Protein 7A9Y (pdb70)

Radius of gyration: 20.43 Å; Cα contacts (8 Å, |Δi|>4): 639; chains: 2; bounding box: 42×50×52 Å

Solvent-accessible surface area: 14142 Å² total; per-residue (Å²): 70,105,1,42,27,72,0,67,3,32,6,2,17,30,8,58,80,1,5,120,34,14,67,32,86,62,142,63,35,159,102,36,28,62,35,18,29,52,3,72,7,42,3,146,44,119,53,53,80,2,29,7,64,33,34,32,148,112,127,76,59,104,27,96,5,84,12,53,98,59,24,110,22,90,7,31,47,31,51,125,0,144,2,71,0,56,88,96,60,138,64,40,1,43,0,67,25,92,32,71,88,74,145,40,19,134,9,43,8,6,23,46,19,38,149,86,53,2,43,8,24,34,2,0,78,146,30,68,0,36,11,24,5,36,80,126,113,15,94,1,29,26,69,0,74,3,101,5,5,23,21,16,30,39,2,6,94,38,24,67,28,105,38,154,77,44,150,80,25,20,55,27,13,22,98,2,76,5,62,3,136,38,122,50,57,85,2,21,5,59,30,30,29,140,86,102,68,53,102,26,94,5,87,13,53,93,58,24,111,23,73,6,46,48,31,83,135,0,142,2,76,0,70,76,94,71,120,59,41,0,46,0,64,27,98,37,62,149,64,137,40,36,144,17,44,7,10,17,45,22,36,152,84,52,2,44,8,22,31,2,0,90,146,42,64,0,41,11,24,3,19,90,112

Secondary structure (P-SEA, 3-state):
ccccbbbbbbccccaaaaaaaaacccaaaaaaaaaaacbbbbbbbbccccbbbbbbcccbbbbbbbcccbbbbbbcccbbbbbbccccccccbbbbbbbbccccccccbbbbbbcccbbbbbbbcccbbbbbbbbcc/cccbbbbbbccccaaaaaaaaacccaaaaaaaaaaacbbbbbbbbcccbbbbbbbcccbbbbbbbcccbbbbbbcccccbbbbccccccccbbbbbbbbccccccccbbbbbbcccbbbbbbbcccbbbbbbbccc

B-factor: mean 37.91, std 12.39, range [18.84, 102.59]

Nearest PDB structures (foldseek):
  7a9y-assembly1_AAA  TM=9.973E-01  e=4.353E-23  Homo sapiens
  2cbr-assembly1_A  TM=9.927E-01  e=3.007E-21  Bos taurus
  4m6s-assembly1_A  TM=9.897E-01  e=4.243E-19  Homo sapiens
  4m7m-assembly1_A  TM=9.864E-01  e=6.382E-19  Homo sapiens
  4i9s-assembly1_A  TM=9.836E-01  e=9.122E-19  Homo sapiens

Sequence (273 aa):
PNNFAGTWKMRSSENFDELLKALGVNAMCCRKVAVAAASKPHVEIRQDGDQFYIKTSTTVRTTEINFKVGEGFEEETVDGRRKCRSLATWENENKIHCTQTLLEGDGPKTYWTRELANDELILTFGADDVVCTRIYVREMPNFAGTWKMRRSSENFDELLKALGVNAMCRKVAVAAASKPHVEIRQDGDQFYIKTSTTVRTTEINFKVGEGFEEETVDGRRKCRSLATWENENKIHCTQTLLEGDGPKTYWTRELANDELILTFGADDVVCTRIYVRE

Foldseek 3Di:
DDPAAKKKWDDKPCQLVQVVQQVHDPVRSVVLCVQQVIWMWGWDDDPQWIWIWTDTPVDIAIDTDGAQDWDWGADPVGFIWIKHWHPPDPFKIKIFIGGPDDDHFGKIWMWGQDPQKTWIWIDGHHGIMIIIIHHD/DDDPAAKKKWDDKDCPLVQCVQQVNDPVVSVCCCVFVVIWMWGWDDDPQWIWIWIDTPVDIFIDTDGAQDWDWGADPVGFIWIKHWHPPDPFKIKIFIGGPDDDAFGWIWMWGQDPQKTWIWIDGHHGIMIIIIHHD

Structure (mmCIF, N/CA/C/O backbone):
data_7A9Y
#
_entry.id   7A9Y
#
_cell.length_a   36.890
_cell.length_b   109.980
_cell.length_c   170.340
_cell.angle_alpha   90.000
_cell.angle_beta   90.000
_cell.angle_gamma   90.000
#
_symmetry.space_group_name_H-M   'I 2 2 2'
#
loop_
_entity.id
_entity.type
_entity.pdbx_description
1 polymer 'Cellular retinoic acid-binding protein 1'
2 non-polymer 'MYRISTIC ACID'
3 non-polymer GLYCEROL
4 non-polymer 'N-TRIDECANOIC ACID'
5 water water
#
loop_
_atom_site.group_PDB
_atom_site.id
_atom_site.type_symbol
_atom_site.label_atom_id
_atom_site.label_alt_id
_atom_site.label_comp_id
_atom_site.label_asym_id
_atom_site.label_entity_id
_atom_site.label_seq_id
_atom_site.pdbx_PDB_ins_code
_atom_site.Cartn_x
_atom_site.Cartn_y
_atom_site.Cartn_z
_atom_site.occupancy
_atom_site.B_iso_or_equiv
_atom_site.auth_seq_id
_atom_site.auth_comp_id
_atom_site.auth_asym_id
_atom_site.auth_atom_id
_atom_site.pdbx_PDB_model_num
ATOM 1 N N . PRO A 1 2 ? -3.109 -7.989 -11.639 1.000 84.744 2 PRO BBB N 1
ATOM 2 C CA . PRO A 1 2 ? -3.115 -8.754 -12.905 1.000 71.873 2 PRO BBB CA 1
ATOM 3 C C . PRO A 1 2 ? -4.290 -8.358 -13.812 1.000 62.303 2 PRO BBB C 1
ATOM 4 O O . PRO A 1 2 ? -5.365 -8.112 -13.306 1.000 60.841 2 PRO BBB O 1
ATOM 15 N N A ASN A 1 3 ? -4.062 -8.336 -15.127 0.500 57.208 3 ASN BBB N 1
ATOM 16 N N B ASN A 1 3 ? -4.060 -8.317 -15.128 0.500 55.994 3 ASN BBB N 1
ATOM 17 C CA A ASN A 1 3 ? -5.071 -7.951 -16.149 0.500 54.126 3 ASN BBB CA 1
ATOM 18 C CA B ASN A 1 3 ? -5.110 -7.948 -16.112 0.500 52.295 3 ASN BBB CA 1
ATOM 19 C C A ASN A 1 3 ? -5.647 -9.199 -16.832 0.500 48.540 3 ASN BBB C 1
ATOM 20 C C B ASN A 1 3 ? -5.649 -9.197 -16.822 0.500 47.663 3 ASN BBB C 1
ATOM 21 O O A ASN A 1 3 ? -5.078 -9.634 -17.855 0.500 48.343 3 ASN BBB O 1
ATOM 22 O O B ASN A 1 3 ? -5.074 -9.616 -17.848 0.500 48.181 3 ASN BBB O 1
ATOM 43 N N . PHE A 1 4 ? -6.754 -9.736 -16.321 1.000 42.954 4 PHE BBB N 1
ATOM 44 C CA . PHE A 1 4 ? -7.466 -10.865 -16.974 1.000 40.861 4 PHE BBB CA 1
ATOM 45 C C . PHE A 1 4 ? -8.277 -10.378 -18.182 1.000 39.629 4 PHE BBB C 1
ATOM 46 O O . PHE A 1 4 ? -8.710 -11.202 -19.003 1.000 38.958 4 PHE BBB O 1
ATOM 63 N N . ALA A 1 5 ? -8.574 -9.080 -18.265 1.000 38.238 5 ALA BBB N 1
ATOM 64 C CA . ALA A 1 5 ? -9.501 -8.546 -19.282 1.000 38.239 5 ALA BBB CA 1
ATOM 65 C C . ALA A 1 5 ? -9.001 -8.844 -20.710 1.000 34.466 5 ALA BBB C 1
ATOM 66 O O . ALA A 1 5 ? -7.789 -8.879 -20.946 1.000 40.236 5 ALA BBB O 1
ATOM 73 N N . GLY A 1 6 ? -9.946 -9.113 -21.600 1.000 36.833 6 GLY BBB N 1
ATOM 74 C CA . GLY A 1 6 ? -9.660 -9.351 -23.021 1.000 40.930 6 GLY BBB CA 1
ATOM 75 C C . GLY A 1 6 ? -10.500 -10.482 -23.575 1.000 38.807 6 GLY BBB C 1
ATOM 76 O O . GLY A 1 6 ? -11.504 -10.900 -22.933 1.000 35.856 6 GLY BBB O 1
ATOM 80 N N . THR A 1 7 ? -10.192 -10.863 -24.811 1.000 35.077 7 THR BBB N 1
ATOM 81 C CA . THR A 1 7 ? -10.843 -11.971 -25.531 1.000 37.284 7 THR BBB CA 1
ATOM 82 C C . THR A 1 7 ? -9.809 -13.083 -25.589 1.000 37.476 7 THR BBB C 1
ATOM 83 O O . THR A 1 7 ? -8.593 -12.814 -25.806 1.000 38.133 7 THR BBB O 1
ATOM 94 N N . TRP A 1 8 ? -10.276 -14.300 -25.326 1.000 33.350 8 TRP BBB N 1
ATOM 95 C CA . TRP A 1 8 ? -9.402 -15.468 -25.124 1.000 28.505 8 TRP BBB CA 1
ATOM 96 C C . TRP A 1 8 ? -9.979 -16.644 -25.935 1.000 24.480 8 TRP BBB C 1
ATOM 97 O O . TRP A 1 8 ? -11.244 -16.710 -26.121 1.000 27.627 8 TRP BBB O 1
ATOM 118 N N . LYS A 1 9 ? -9.108 -17.507 -26.420 1.000 29.109 9 LYS BBB N 1
ATOM 119 C CA . LYS A 1 9 ? -9.523 -18.725 -27.154 1.000 31.232 9 LYS BBB CA 1
ATOM 120 C C . LYS A 1 9 ? -8.747 -19.922 -26.602 1.000 27.183 9 LYS BBB C 1
ATOM 121 O O . LYS A 1 9 ? -7.606 -19.786 -26.161 1.000 29.068 9 LYS BBB O 1
ATOM 140 N N . MET A 1 10 ? -9.425 -21.051 -26.516 1.000 30.247 10 MET BBB N 1
ATOM 141 C CA . MET A 1 10 ? -8.839 -22.215 -25.799 1.000 30.337 10 MET BBB CA 1
ATOM 142 C C . MET A 1 10 ? -7.849 -22.909 -26.724 1.000 30.014 10 MET BBB C 1
ATOM 143 O O . MET A 1 10 ? -8.197 -23.095 -27.902 1.000 35.359 10 MET BBB O 1
ATOM 157 N N . ARG A 1 11 ? -6.659 -23.191 -26.228 1.000 30.453 11 ARG BBB N 1
ATOM 158 C CA . ARG A 1 11 ? -5.651 -23.926 -27.011 1.000 33.870 11 ARG BBB CA 1
ATOM 159 C C . ARG A 1 11 ? -5.623 -25.394 -26.597 1.000 34.430 11 ARG BBB C 1
ATOM 160 O O . ARG A 1 11 ? -5.359 -26.239 -27.476 1.000 36.579 11 ARG BBB O 1
ATOM 181 N N . SER A 1 12 ? -5.832 -25.734 -25.326 1.000 26.273 12 SER BBB N 1
ATOM 182 C CA . SER A 1 12 ? -5.682 -27.147 -24.914 1.000 27.903 12 SER BBB CA 1
ATOM 183 C C . SER A 1 12 ? -6.586 -27.415 -23.713 1.000 27.875 12 SER BBB C 1
ATOM 184 O O . SER A 1 12 ? -6.876 -26.498 -22.962 1.000 28.512 12 SER BBB O 1
ATOM 192 N N . SER A 1 13 ? -6.963 -28.658 -23.570 1.000 25.947 13 SER BBB N 1
ATOM 193 C CA . SER A 1 13 ? -7.786 -29.166 -22.455 1.000 23.533 13 SER BBB CA 1
ATOM 194 C C . SER A 1 13 ? -7.202 -30.498 -22.000 1.000 26.251 13 SER BBB C 1
ATOM 195 O O . SER A 1 13 ? -6.814 -31.274 -22.845 1.000 25.422 13 SER BBB O 1
ATOM 203 N N . GLU A 1 14 ? -7.244 -30.783 -20.696 1.000 21.130 14 GLU BBB N 1
ATOM 204 C CA . GLU A 1 14 ? -6.776 -32.036 -20.124 1.000 22.550 14 GLU BBB CA 1
ATOM 205 C C . GLU A 1 14 ? -7.827 -32.528 -19.132 1.000 22.451 14 GLU BBB C 1
ATOM 206 O O . GLU A 1 14 ? -8.187 -31.700 -18.235 1.000 24.066 14 GLU BBB O 1
ATOM 218 N N . ASN A 1 15 ? -8.211 -33.789 -19.270 1.000 22.573 15 ASN BBB N 1
ATOM 219 C CA . ASN A 1 15 ? -8.976 -34.507 -18.229 1.000 24.827 15 ASN BBB CA 1
ATOM 220 C C . ASN A 1 15 ? -10.421 -34.011 -18.142 1.000 25.674 15 ASN BBB C 1
ATOM 221 O O . ASN A 1 15 ? -11.048 -34.265 -17.104 1.000 26.270 15 ASN BBB O 1
ATOM 232 N N . PHE A 1 16 ? -10.939 -33.366 -19.178 1.000 24.702 16 PHE BBB N 1
ATOM 233 C CA . PHE A 1 16 ? -12.355 -32.921 -19.155 1.000 24.208 16 PHE BBB CA 1
ATOM 234 C C . PHE A 1 16 ? -13.296 -34.124 -19.102 1.000 24.752 16 PHE BBB C 1
ATOM 235 O O . PHE A 1 16 ? -14.305 -34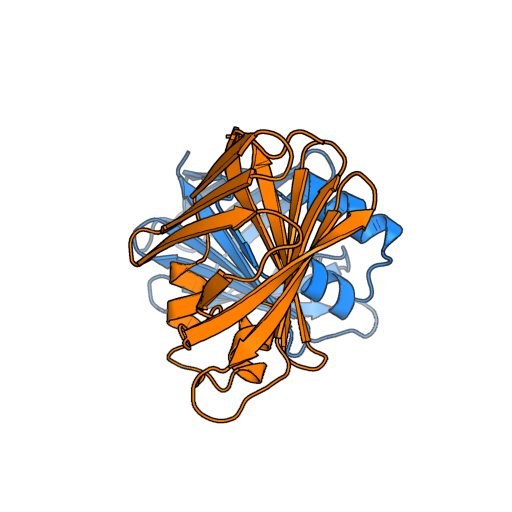.069 -18.343 1.000 24.765 16 PHE BBB O 1
ATOM 252 N N . ASP A 1 17 ? -13.069 -35.180 -19.855 1.000 25.034 17 ASP BBB N 1
ATOM 253 C CA . ASP A 1 17 ? -13.916 -36.399 -19.801 1.000 26.827 17 ASP BBB CA 1
ATOM 254 C C . ASP A 1 17 ? -13.922 -36.969 -18.378 1.000 28.043 17 ASP BBB C 1
ATOM 255 O O . ASP A 1 17 ? -15.032 -37.288 -17.859 1.000 26.252 17 ASP BBB O 1
ATOM 264 N N . GLU A 1 18 ? -12.765 -37.048 -17.727 1.000 25.783 18 GLU BBB N 1
ATOM 265 C CA . GLU A 1 18 ? -12.678 -37.621 -16.373 1.000 28.128 18 GLU BBB CA 1
ATOM 266 C C . GLU A 1 18 ? -13.423 -36.713 -15.391 1.000 27.966 18 GLU BBB C 1
ATOM 267 O O . GLU A 1 18 ? -14.043 -37.255 -14.454 1.000 25.361 18 GLU BBB O 1
ATOM 279 N N . LEU A 1 19 ? -13.374 -35.400 -15.574 1.000 23.545 19 LEU BBB N 1
ATOM 280 C CA . LEU A 1 19 ? -14.087 -34.450 -14.692 1.000 24.693 19 LEU BBB CA 1
ATOM 281 C C . LEU A 1 19 ? -15.610 -34.726 -14.817 1.000 22.699 19 LEU BBB C 1
ATOM 282 O O . LEU A 1 19 ? -16.296 -34.780 -13.773 1.000 23.779 19 LEU BBB O 1
ATOM 298 N N . LEU A 1 20 ? -16.100 -34.847 -16.040 1.000 24.058 20 LEU BBB N 1
ATOM 299 C CA . LEU A 1 20 ? -17.575 -35.024 -16.241 1.000 24.171 20 LEU BBB CA 1
ATOM 300 C C . LEU A 1 20 ? -17.981 -36.378 -15.638 1.000 28.691 20 LEU BBB C 1
ATOM 301 O O . LEU A 1 20 ? -19.070 -36.468 -14.992 1.000 27.190 20 LEU BBB O 1
ATOM 317 N N . LYS A 1 21 ? -17.131 -37.396 -15.752 1.000 27.907 21 LYS BBB N 1
ATOM 318 C CA . LYS A 1 21 ? -17.387 -38.696 -15.095 1.000 30.362 21 LYS BBB CA 1
ATOM 319 C C . LYS A 1 21 ? -17.476 -38.537 -13.575 1.000 32.524 21 LYS BBB C 1
ATOM 320 O O . LYS A 1 21 ? -18.444 -39.084 -12.990 1.000 28.935 21 LYS BBB O 1
ATOM 339 N N . ALA A 1 22 ? -16.596 -37.753 -12.957 1.000 27.178 22 ALA BBB N 1
ATOM 340 C CA . ALA A 1 22 ? -16.644 -37.480 -11.500 1.000 25.466 22 ALA BBB CA 1
ATOM 341 C C . ALA A 1 22 ? -17.917 -36.696 -11.139 1.000 28.478 22 ALA BBB C 1
ATOM 342 O O . ALA A 1 22 ? -18.382 -36.773 -9.986 1.000 29.067 22 ALA BBB O 1
ATOM 349 N N . LEU A 1 23 ? -18.485 -35.944 -12.078 1.000 26.048 23 LEU BBB N 1
ATOM 350 C CA . LEU A 1 23 ? -19.752 -35.191 -11.857 1.000 27.211 23 LEU BBB CA 1
ATOM 351 C C . LEU A 1 23 ? -20.97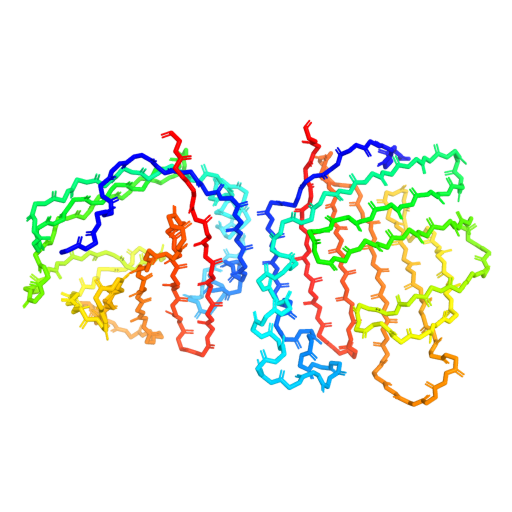6 -36.076 -12.122 1.000 28.339 23 LEU BBB C 1
ATOM 352 O O . LEU A 1 23 ? -22.120 -35.530 -12.006 1.000 29.640 23 LEU BBB O 1
ATOM 368 N N . GLY A 1 24 ? -20.757 -37.326 -12.499 1.000 30.300 24 GLY BBB N 1
ATOM 369 C CA . GLY A 1 24 ? -21.819 -38.313 -12.721 1.000 30.644 24 GLY BBB CA 1
ATOM 370 C C . GLY A 1 24 ? -22.440 -38.223 -14.085 1.000 33.665 24 GLY BBB C 1
ATOM 371 O O . GLY A 1 24 ? -23.523 -38.782 -14.282 1.000 30.435 24 GLY BBB O 1
ATOM 375 N N . VAL A 1 25 ? -21.749 -37.665 -15.075 1.000 26.962 25 VAL BBB N 1
ATOM 376 C CA . VAL A 1 25 ? -22.303 -37.605 -16.455 1.000 26.617 25 VAL BBB CA 1
ATOM 377 C C . VAL A 1 25 ? -22.015 -38.929 -17.173 1.000 30.887 25 VAL BBB C 1
ATOM 378 O O . VAL A 1 25 ? -20.878 -39.399 -17.158 1.000 28.425 25 VAL BBB O 1
ATOM 391 N N . ASN A 1 26 ? -23.051 -39.536 -17.781 1.000 30.001 26 ASN BBB N 1
ATOM 392 C CA . ASN A 1 26 ? -22.963 -40.831 -18.487 1.000 33.207 26 ASN BBB CA 1
ATOM 393 C C . ASN A 1 26 ? -22.072 -40.688 -19.734 1.000 33.890 26 ASN BBB C 1
ATOM 394 O O . ASN A 1 26 ? -22.030 -39.580 -20.315 1.000 32.648 26 ASN BBB O 1
ATOM 405 N N . ALA A 1 27 ? -21.543 -41.801 -20.239 1.000 35.340 27 ALA BBB N 1
ATOM 406 C CA . ALA A 1 27 ? -20.564 -41.827 -21.360 1.000 36.906 27 ALA BBB CA 1
ATOM 407 C C . ALA A 1 27 ? -21.115 -41.156 -22.621 1.000 34.840 27 ALA BBB C 1
ATOM 408 O O . ALA A 1 27 ? -20.333 -40.412 -23.284 1.000 33.935 27 ALA BBB O 1
ATOM 415 N N . MET A 1 28 ? -22.356 -41.412 -23.011 1.000 36.352 28 MET BBB N 1
ATOM 416 C CA . MET A 1 28 ? -22.875 -40.861 -24.304 1.000 40.438 28 MET BBB CA 1
ATOM 417 C C . MET A 1 28 ? -22.876 -39.336 -24.207 1.000 38.088 28 MET BBB C 1
ATOM 418 O O . MET A 1 28 ? -22.473 -38.631 -25.181 1.000 38.446 28 MET BBB O 1
ATOM 432 N N . CYS A 1 29 ? -23.334 -38.811 -23.064 1.000 36.006 29 CYS BBB N 1
ATOM 433 C CA A CYS A 1 29 ? -23.379 -37.353 -22.815 0.500 34.563 29 CYS BBB CA 1
ATOM 434 C CA B CYS A 1 29 ? -23.387 -37.345 -22.796 0.500 31.150 29 CYS BBB CA 1
ATOM 435 C C . CYS A 1 29 ? -21.957 -36.780 -22.753 1.000 28.547 29 CYS BBB C 1
ATOM 436 O O . CYS A 1 29 ? -21.744 -35.734 -23.346 1.000 29.481 29 CYS BBB O 1
ATOM 448 N N . ARG A 1 30 ? -21.029 -37.450 -22.095 1.000 28.197 30 ARG BBB N 1
ATOM 449 C CA . ARG A 1 30 ? -19.622 -36.948 -22.039 1.000 28.020 30 ARG BBB CA 1
ATOM 450 C C . ARG A 1 30 ? -19.068 -36.790 -23.468 1.000 31.777 30 ARG BBB C 1
ATOM 451 O O . ARG A 1 30 ? -18.443 -35.769 -23.779 1.000 33.740 30 ARG BBB O 1
ATOM 472 N N . LYS A 1 31 ? -19.284 -37.757 -24.335 1.000 32.648 31 LYS BBB N 1
ATOM 473 C CA . LYS A 1 31 ? -18.710 -37.686 -25.702 1.000 32.955 31 LYS BBB CA 1
ATOM 474 C C . LYS A 1 31 ? -19.204 -36.415 -26.421 1.000 35.407 31 LYS BBB C 1
ATOM 475 O O . LYS A 1 31 ? -18.379 -35.675 -26.958 1.000 32.201 31 LYS BBB O 1
ATOM 494 N N . VAL A 1 32 ? -20.490 -36.104 -26.332 1.000 31.275 32 VAL BBB N 1
ATOM 495 C CA . VAL A 1 32 ? -21.101 -34.903 -26.978 1.000 34.778 32 VAL BBB CA 1
ATOM 496 C C . VAL A 1 32 ? -20.599 -33.645 -26.254 1.000 31.019 32 VAL BBB C 1
ATOM 497 O O . VAL A 1 32 ? -20.285 -32.619 -26.906 1.000 29.824 32 VAL BBB O 1
ATOM 510 N N . ALA A 1 33 ? -20.577 -33.667 -24.937 1.000 27.979 33 ALA BBB N 1
ATOM 511 C CA . ALA A 1 33 ? -20.199 -32.470 -24.172 1.000 27.050 33 ALA BBB CA 1
ATOM 512 C C . ALA A 1 33 ? -18.717 -32.126 -24.404 1.000 27.102 33 ALA BBB C 1
ATOM 513 O O . ALA A 1 33 ? -18.394 -30.912 -24.499 1.000 27.264 33 ALA BBB O 1
ATOM 520 N N . VAL A 1 34 ? -17.859 -33.134 -24.406 1.000 25.590 34 VAL BBB N 1
ATOM 521 C CA . VAL A 1 34 ? -16.405 -32.910 -24.644 1.000 26.200 34 VAL BBB CA 1
ATOM 522 C C . VAL A 1 34 ? -16.256 -32.274 -26.042 1.000 28.587 34 VAL BBB C 1
ATOM 523 O O . VAL A 1 34 ? -15.512 -31.306 -26.156 1.000 30.532 34 VAL BBB O 1
ATOM 536 N N . ALA A 1 35 ? -16.971 -32.759 -27.052 1.000 29.542 35 ALA BBB N 1
ATOM 537 C CA . ALA A 1 35 ? -16.914 -32.204 -28.434 1.000 32.565 35 ALA BBB CA 1
ATOM 538 C C . ALA A 1 35 ? -17.447 -30.765 -28.452 1.000 30.697 35 ALA BBB C 1
ATOM 539 O O . ALA A 1 35 ? -16.772 -29.868 -28.984 1.000 28.905 35 ALA BBB O 1
ATOM 546 N N . ALA A 1 36 ? -18.613 -30.512 -27.844 1.000 26.079 36 ALA BBB N 1
ATOM 547 C CA . ALA A 1 36 ? -19.272 -29.188 -27.819 1.000 27.672 36 ALA BBB CA 1
ATOM 548 C C . ALA A 1 36 ? -18.408 -28.118 -27.124 1.000 25.717 36 ALA BBB C 1
ATOM 549 O O . ALA A 1 36 ? -18.506 -26.953 -27.504 1.000 28.892 36 ALA BBB O 1
ATOM 556 N N . ALA A 1 37 ? -17.577 -28.524 -26.145 1.000 25.319 37 ALA BBB N 1
ATOM 557 C CA . ALA A 1 37 ? -16.749 -27.643 -25.303 1.000 27.112 37 ALA BBB CA 1
ATOM 558 C C . ALA A 1 37 ? -15.299 -27.578 -25.822 1.000 27.115 37 ALA BBB C 1
ATOM 559 O O . ALA A 1 37 ? -14.479 -27.022 -25.120 1.000 27.130 37 ALA BBB O 1
ATOM 566 N N . SER A 1 38 ? -15.024 -28.092 -27.030 1.000 26.880 38 SER BBB N 1
ATOM 567 C CA . SER A 1 38 ? -13.651 -28.275 -27.541 1.000 27.875 38 SER BBB CA 1
ATOM 568 C C . SER A 1 38 ? -13.021 -26.938 -27.918 1.000 30.020 38 SER BBB C 1
ATOM 569 O O . SER A 1 38 ? -11.788 -26.912 -27.942 1.000 29.482 38 SER BBB O 1
ATOM 577 N N . LYS A 1 39 ? -13.750 -25.839 -28.128 1.000 25.825 39 LYS BBB N 1
ATOM 578 C CA . LYS A 1 39 ? -13.051 -24.544 -28.428 1.000 33.137 39 LYS BBB CA 1
ATOM 579 C C . LYS A 1 39 ? -13.923 -23.349 -28.089 1.000 28.125 39 LYS BBB C 1
ATOM 580 O O . LYS A 1 39 ? -14.458 -22.590 -28.907 1.000 27.991 39 LYS BBB O 1
ATOM 599 N N . PRO A 1 40 ? -14.109 -23.153 -26.782 1.000 25.784 40 PRO BBB N 1
ATOM 600 C CA . PRO A 1 40 ? -14.821 -21.970 -26.336 1.000 26.644 40 PRO BBB CA 1
ATOM 601 C C . PRO A 1 40 ? -14.031 -20.682 -26.621 1.000 26.194 40 PRO BBB C 1
ATOM 602 O O . PRO A 1 40 ? -12.795 -20.664 -26.611 1.000 28.492 40 PRO BBB O 1
ATOM 613 N N . HIS A 1 41 ? -14.794 -19.614 -26.766 1.000 30.130 41 HIS BBB N 1
ATOM 614 C CA . HIS A 1 41 ? -14.335 -18.208 -26.865 1.000 33.584 41 HIS BBB CA 1
ATOM 615 C C . HIS A 1 41 ? -14.801 -17.462 -25.615 1.000 27.708 41 HIS BBB C 1
ATOM 616 O O . HIS A 1 41 ? -15.960 -17.576 -25.246 1.000 32.684 41 HIS BBB O 1
ATOM 631 N N . VAL A 1 42 ? -13.858 -16.859 -24.929 1.000 28.230 42 VAL BBB N 1
ATOM 632 C CA . VAL A 1 42 ? -14.112 -16.222 -23.618 1.000 30.907 42 VAL BBB CA 1
ATOM 633 C C . VAL A 1 42 ? -13.866 -14.722 -23.736 1.000 35.932 42 VAL BBB C 1
ATOM 634 O O . VAL A 1 42 ? -12.845 -14.328 -24.350 1.000 35.186 42 VAL BBB O 1
ATOM 647 N N . GLU A 1 43 ? -14.761 -13.942 -23.151 1.000 32.258 43 GLU BBB N 1
ATOM 648 C CA . GLU A 1 43 ? -14.578 -12.478 -22.987 1.000 31.358 43 GLU BBB CA 1
ATOM 649 C C . GLU A 1 43 ? -14.564 -12.189 -21.484 1.000 29.398 43 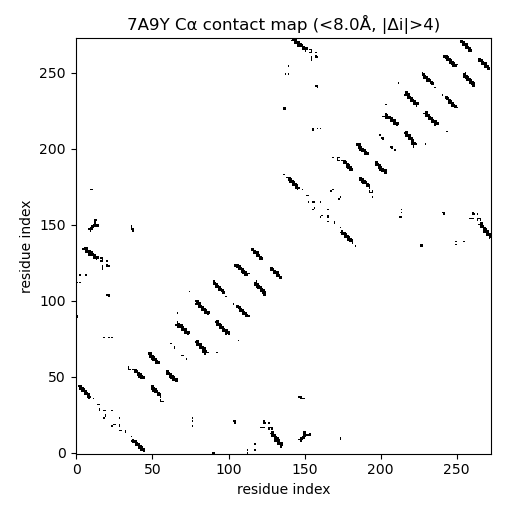GLU BBB C 1
ATOM 650 O O . GLU A 1 43 ? -15.513 -12.585 -20.799 1.000 32.596 43 GLU BBB O 1
ATOM 662 N N . ILE A 1 44 ? -13.504 -11.568 -21.026 1.000 29.910 44 ILE BBB N 1
ATOM 663 C CA . ILE A 1 44 ? -13.429 -11.068 -19.637 1.000 32.475 44 ILE BBB CA 1
ATOM 664 C C . ILE A 1 44 ? -13.361 -9.539 -19.647 1.000 40.074 44 ILE BBB C 1
ATOM 665 O O . ILE A 1 44 ? -12.543 -8.975 -20.396 1.000 33.840 44 ILE BBB O 1
ATOM 681 N N . ARG A 1 45 ? -14.159 -8.928 -18.789 1.000 34.751 45 ARG BBB N 1
ATOM 682 C CA . ARG A 1 45 ? -14.016 -7.500 -18.402 1.000 39.560 45 ARG BBB CA 1
ATOM 683 C C . ARG A 1 45 ? -13.680 -7.480 -16.912 1.000 43.370 45 ARG BBB C 1
ATOM 684 O O . ARG A 1 45 ? -14.248 -8.279 -16.123 1.000 40.090 45 ARG BBB O 1
ATOM 705 N N . GLN A 1 46 ? -12.703 -6.684 -16.535 1.000 40.657 46 GLN BBB N 1
ATOM 706 C CA . GLN A 1 46 ? -12.245 -6.588 -15.136 1.000 40.601 46 GLN BBB CA 1
ATOM 707 C C . GLN A 1 46 ? -12.075 -5.121 -14.743 1.000 50.728 46 GLN BBB C 1
ATOM 708 O O . GLN A 1 46 ? -11.448 -4.371 -15.501 1.000 43.404 46 GLN BBB O 1
ATOM 722 N N . ASP A 1 47 ? -12.592 -4.763 -13.579 1.000 46.746 47 ASP BBB N 1
ATOM 723 C CA . ASP A 1 47 ? -12.327 -3.444 -12.937 1.000 50.236 47 ASP BBB CA 1
ATOM 724 C C . ASP A 1 47 ? -11.981 -3.701 -11.465 1.000 47.632 47 ASP BBB C 1
ATOM 725 O O . ASP A 1 47 ? -12.931 -3.845 -10.652 1.000 46.237 47 ASP BBB O 1
ATOM 734 N N . GLY A 1 48 ? -10.691 -3.789 -11.163 1.000 42.998 48 GLY BBB N 1
ATOM 735 C CA . GLY A 1 48 ? -10.149 -4.184 -9.855 1.000 52.595 48 GLY BBB CA 1
ATOM 736 C C . GLY A 1 48 ? -10.553 -5.615 -9.522 1.000 57.167 48 GLY BBB C 1
ATOM 737 O O . GLY A 1 48 ? -10.048 -6.565 -10.168 1.000 55.905 48 GLY BBB O 1
ATOM 741 N N . ASP A 1 49 ? -11.465 -5.755 -8.563 1.000 51.691 49 ASP BBB N 1
ATOM 742 C CA . ASP A 1 49 ? -11.982 -7.044 -8.051 1.000 45.623 49 ASP BBB CA 1
ATOM 743 C C . ASP A 1 49 ? -13.284 -7.387 -8.749 1.000 44.104 49 ASP BBB C 1
ATOM 744 O O . ASP A 1 49 ? -13.873 -8.443 -8.421 1.000 41.402 49 ASP BBB O 1
ATOM 753 N N . GLN A 1 50 ? -13.787 -6.515 -9.614 1.000 40.201 50 GLN BBB N 1
ATOM 754 C CA . GLN A 1 50 ? -15.102 -6.723 -10.250 1.000 40.765 50 GLN BBB CA 1
ATOM 755 C C . GLN A 1 50 ? -14.852 -7.408 -11.593 1.000 41.020 50 GLN BBB C 1
ATOM 756 O O . GLN A 1 50 ? -14.011 -6.915 -12.364 1.000 37.414 50 GLN BBB O 1
ATOM 770 N N . PHE A 1 51 ? -15.499 -8.546 -11.814 1.000 35.917 51 PHE BBB N 1
ATOM 771 C CA . PHE A 1 51 ? -15.283 -9.416 -12.999 1.000 35.212 51 PHE BBB CA 1
ATOM 772 C C . PHE A 1 51 ? -16.583 -9.701 -13.712 1.000 32.822 51 PHE BBB C 1
ATOM 773 O O . PHE A 1 51 ? -17.649 -9.929 -13.120 1.000 35.159 51 PHE BBB O 1
ATOM 790 N N . TYR A 1 52 ? -16.465 -9.754 -15.041 1.000 35.870 52 TYR BBB N 1
ATOM 791 C CA . TYR A 1 52 ? -17.506 -10.250 -15.961 1.000 34.730 52 TYR BBB CA 1
ATOM 792 C C . TYR A 1 52 ? -16.829 -11.302 -16.848 1.000 31.100 52 TYR BBB C 1
ATOM 793 O O . TYR A 1 52 ? -15.735 -11.004 -17.347 1.000 31.673 52 TYR BBB O 1
ATOM 811 N N . ILE A 1 53 ? -17.367 -12.518 -16.848 1.000 30.464 53 ILE BBB N 1
ATOM 812 C CA . ILE A 1 53 ? -16.781 -13.629 -17.658 1.000 28.174 53 ILE BBB CA 1
ATOM 813 C C . ILE A 1 53 ? -17.876 -14.253 -18.479 1.000 28.075 53 ILE BBB C 1
ATOM 814 O O . ILE A 1 53 ? -18.829 -14.794 -17.936 1.000 32.774 53 ILE BBB O 1
ATOM 830 N N . LYS A 1 54 ? -17.734 -14.175 -19.805 1.000 28.998 54 LYS BBB N 1
ATOM 831 C CA . LYS A 1 54 ? -18.660 -14.810 -20.748 1.000 30.215 54 LYS BBB CA 1
ATOM 832 C C . LYS A 1 54 ? -17.895 -15.916 -21.472 1.000 29.749 54 LYS BBB C 1
ATOM 833 O O . LYS A 1 54 ? -16.828 -15.617 -22.055 1.000 31.737 54 LYS BBB O 1
ATOM 852 N N . THR A 1 55 ? -18.434 -17.116 -21.449 1.000 29.462 55 THR BBB N 1
ATOM 853 C CA . THR A 1 55 ? -17.869 -18.294 -22.144 1.000 26.161 55 THR BBB CA 1
ATOM 854 C C . THR A 1 55 ? -18.860 -18.736 -23.183 1.000 29.202 55 THR BBB C 1
ATOM 855 O O . THR A 1 55 ? -19.995 -19.107 -22.820 1.000 28.500 55 THR BBB O 1
ATOM 866 N N . SER A 1 56 ? -18.463 -18.709 -24.459 1.000 28.742 56 SER BBB N 1
ATOM 867 C CA . SER A 1 56 ? -19.422 -19.022 -25.539 1.000 31.715 56 SER BBB CA 1
ATOM 868 C C . SER A 1 56 ? -18.932 -20.214 -26.345 1.000 30.527 56 SER BBB C 1
ATOM 869 O O . SER A 1 56 ? -17.724 -20.330 -26.688 1.000 30.759 56 SER BBB O 1
ATOM 877 N N . THR A 1 57 ? -19.878 -21.075 -26.597 1.000 30.430 57 THR BBB N 1
ATOM 878 C CA . THR A 1 57 ? -19.789 -22.174 -27.589 1.000 29.494 57 THR BBB CA 1
ATOM 879 C C . THR A 1 57 ? -21.038 -22.071 -28.432 1.000 31.343 57 THR BBB C 1
ATOM 880 O O . THR A 1 57 ? -21.971 -21.399 -28.012 1.000 35.370 57 THR BBB O 1
ATOM 891 N N . THR A 1 58 ? -21.064 -22.779 -29.552 1.000 36.348 58 THR BBB N 1
ATOM 892 C CA . THR A 1 58 ? -22.226 -22.774 -30.460 1.000 41.648 58 THR BBB CA 1
ATOM 893 C C . THR A 1 58 ? -23.439 -23.321 -29.706 1.000 40.031 58 THR BBB C 1
ATOM 894 O O . THR A 1 58 ? -24.518 -22.781 -29.909 1.000 42.430 58 THR BBB O 1
ATOM 905 N N . VAL A 1 59 ? -23.256 -24.281 -28.800 1.000 35.880 59 VAL BBB N 1
ATOM 906 C CA . VAL A 1 59 ? -24.422 -24.946 -28.147 1.000 39.985 59 VAL BBB CA 1
ATOM 907 C C . VAL A 1 59 ? -24.794 -24.258 -26.831 1.000 38.828 59 VAL BBB C 1
ATOM 908 O O . VAL A 1 59 ? -25.949 -24.453 -26.428 1.000 40.838 59 VAL BBB O 1
ATOM 921 N N . ARG A 1 60 ? -23.885 -23.573 -26.147 1.000 33.824 60 ARG BBB N 1
ATOM 922 C CA . ARG A 1 60 ? -24.181 -23.034 -24.797 1.000 35.278 60 ARG BBB CA 1
ATOM 923 C C . ARG A 1 60 ? -23.280 -21.846 -24.454 1.000 37.688 60 ARG BBB C 1
ATOM 924 O O . ARG A 1 60 ? -22.032 -21.899 -24.608 1.000 36.453 60 ARG BBB O 1
ATOM 945 N N . THR A 1 61 ? -23.884 -20.784 -23.959 1.000 32.600 61 THR BBB N 1
ATOM 946 C CA . THR A 1 61 ? -23.166 -19.581 -23.506 1.000 32.231 61 THR BBB CA 1
ATOM 947 C C . THR A 1 61 ? -23.527 -19.308 -22.054 1.000 38.645 61 THR BBB C 1
ATOM 948 O O . THR A 1 61 ? -24.718 -19.349 -21.733 1.000 42.123 61 THR BBB O 1
ATOM 959 N N . THR A 1 62 ? -22.525 -19.050 -21.218 1.000 37.145 62 THR BBB N 1
ATOM 960 C CA . THR A 1 62 ? -22.722 -18.672 -19.803 1.000 35.992 62 THR BBB CA 1
ATOM 961 C C . THR A 1 62 ? -22.047 -17.333 -19.570 1.000 37.760 62 THR BBB C 1
ATOM 962 O O . THR A 1 62 ? -21.013 -17.033 -20.179 1.000 33.593 62 THR BBB O 1
ATOM 973 N N . GLU A 1 63 ? -22.649 -16.531 -18.695 1.000 34.509 63 GLU BBB N 1
ATOM 974 C CA . GLU A 1 63 ? -22.069 -15.239 -18.265 1.000 37.697 63 GLU BBB CA 1
ATOM 975 C C . GLU A 1 63 ? -22.133 -15.198 -16.737 1.000 38.156 63 GLU BBB C 1
ATOM 976 O O . GLU A 1 63 ? -23.227 -15.520 -16.177 1.000 41.013 63 GLU BBB O 1
ATOM 988 N N . ILE A 1 64 ? -21.051 -14.812 -16.090 1.000 37.303 64 ILE BBB N 1
ATOM 989 C CA . ILE A 1 64 ? -21.091 -14.561 -14.627 1.000 41.017 64 ILE BBB CA 1
ATOM 990 C C . ILE A 1 64 ? -20.553 -13.149 -14.372 1.000 40.274 64 ILE BBB C 1
ATOM 991 O O . ILE A 1 64 ? -19.631 -12.698 -15.068 1.000 34.065 64 ILE BBB O 1
ATOM 1007 N N . ASN A 1 65 ? -21.112 -12.507 -13.343 1.000 38.325 65 ASN BBB N 1
ATOM 1008 C CA . ASN A 1 65 ? -20.638 -11.230 -12.771 1.000 42.288 65 ASN BBB CA 1
ATOM 1009 C C . ASN A 1 65 ? -20.319 -11.502 -11.305 1.000 37.833 65 ASN BBB C 1
ATOM 1010 O O . ASN A 1 65 ? -21.216 -12.041 -10.624 1.000 41.240 65 ASN BBB O 1
ATOM 1021 N N . PHE A 1 66 ? -19.129 -11.153 -10.852 1.000 36.632 66 PHE BBB N 1
ATOM 1022 C CA . PHE A 1 66 ? -18.786 -11.313 -9.423 1.000 40.811 66 PHE BBB CA 1
ATOM 1023 C C . PHE A 1 66 ? -17.783 -10.251 -9.019 1.000 40.911 66 PHE BBB C 1
ATOM 1024 O O . PHE A 1 66 ? -16.999 -9.729 -9.852 1.000 37.706 66 PHE BBB O 1
ATOM 1041 N N . LYS A 1 67 ? -17.751 -10.000 -7.715 1.000 35.871 67 LYS BBB N 1
ATOM 1042 C CA . LYS A 1 67 ? -16.647 -9.291 -7.056 1.000 38.906 67 LYS BBB CA 1
ATOM 1043 C C . LYS A 1 67 ? -15.852 -10.287 -6.217 1.000 39.410 67 LYS BBB C 1
ATOM 1044 O O . LYS A 1 67 ? -16.480 -11.073 -5.475 1.000 37.122 67 LYS BBB O 1
ATOM 1063 N N . VAL A 1 68 ? -14.537 -10.228 -6.296 1.000 34.149 68 VAL BBB N 1
ATOM 1064 C CA . VAL A 1 68 ? -13.646 -11.098 -5.491 1.000 39.666 68 VAL BBB CA 1
ATOM 1065 C C . VAL A 1 68 ? -13.959 -10.804 -4.018 1.000 47.696 68 VAL BBB C 1
ATOM 1066 O O . VAL A 1 68 ? -14.111 -9.630 -3.666 1.000 37.698 68 VAL BBB O 1
ATOM 1079 N N . GLY A 1 69 ? -14.225 -11.845 -3.226 1.000 38.004 69 GLY BBB N 1
ATOM 1080 C CA . GLY A 1 69 ? -14.523 -11.715 -1.783 1.000 36.508 69 GLY BBB CA 1
ATOM 1081 C C . GLY A 1 69 ? -15.992 -11.610 -1.483 1.000 34.851 69 GLY BBB C 1
ATOM 1082 O O . GLY A 1 69 ? -16.327 -11.644 -0.275 1.000 41.623 69 GLY BBB O 1
ATOM 1086 N N . GLU A 1 70 ? -16.878 -11.545 -2.479 1.000 32.876 70 GLU BBB N 1
ATOM 1087 C CA . GLU A 1 70 ? -18.336 -11.485 -2.275 1.000 35.047 70 GLU BBB CA 1
ATOM 1088 C C . GLU A 1 70 ? -19.036 -12.707 -2.874 1.000 41.685 70 GLU BBB C 1
ATOM 1089 O O . GLU A 1 70 ? -18.750 -13.077 -4.023 1.000 39.141 70 GLU BBB O 1
ATOM 1101 N N . GLY A 1 71 ? -19.990 -13.263 -2.135 1.000 37.768 71 GLY BBB N 1
ATOM 1102 C CA . GLY A 1 71 ? -20.818 -14.380 -2.602 1.000 37.761 71 GLY BBB CA 1
ATOM 1103 C C . GLY A 1 71 ? -21.586 -14.051 -3.855 1.000 38.911 71 GLY BBB C 1
ATOM 1104 O O . GLY A 1 71 ? -22.087 -12.905 -4.024 1.000 35.054 71 GLY BBB O 1
ATOM 1108 N N . PHE A 1 72 ? -21.744 -15.040 -4.721 1.000 35.021 72 PHE BBB N 1
ATOM 1109 C CA . PHE A 1 72 ? -22.594 -14.944 -5.923 1.000 35.668 72 PHE BBB CA 1
ATOM 1110 C C . PHE A 1 72 ? -23.151 -16.327 -6.227 1.000 33.481 72 PHE BBB C 1
ATOM 1111 O O . PHE A 1 72 ? -22.681 -17.292 -5.612 1.000 37.657 72 PHE BBB O 1
ATOM 1128 N N . GLU A 1 73 ? -24.103 -16.401 -7.140 1.000 35.239 73 GLU BBB N 1
ATOM 1129 C CA . GLU A 1 73 ? -24.697 -17.682 -7.581 1.000 41.891 73 GLU BBB CA 1
ATOM 1130 C C . GLU A 1 73 ? -24.299 -17.926 -9.035 1.000 41.161 73 GLU BBB C 1
ATOM 1131 O O . GLU A 1 73 ? -24.332 -17.007 -9.830 1.000 37.874 73 GLU BBB O 1
ATOM 1143 N N . GLU A 1 74 ? -23.909 -19.146 -9.357 1.000 37.236 74 GLU BBB N 1
ATOM 1144 C CA . GLU A 1 74 ? -23.628 -19.523 -10.760 1.000 35.394 74 GLU BBB CA 1
ATOM 1145 C C . GLU A 1 74 ? -24.056 -20.980 -10.917 1.000 35.253 74 GLU BBB C 1
ATOM 1146 O O . GLU A 1 74 ? -24.858 -21.486 -10.108 1.000 36.920 74 GLU BBB O 1
ATOM 1158 N N . GLU A 1 75 ? -23.522 -21.650 -11.918 1.000 30.358 75 GLU BBB N 1
ATOM 1159 C CA . GLU A 1 75 ? -23.747 -23.084 -12.163 1.000 32.898 75 GLU BBB CA 1
ATOM 1160 C C . GLU A 1 75 ? -22.402 -23.785 -12.223 1.000 31.534 75 GLU BBB C 1
ATOM 1161 O O . GLU A 1 75 ? -21.422 -23.162 -12.591 1.000 32.166 75 GLU BBB O 1
ATOM 1173 N N . THR A 1 76 ? -22.372 -25.019 -11.789 1.000 29.664 76 THR BBB N 1
ATOM 1174 C CA . THR A 1 76 ? -21.245 -25.958 -12.018 1.000 31.062 76 THR BBB CA 1
ATOM 1175 C C . THR A 1 76 ? -21.147 -26.197 -13.526 1.000 28.147 76 THR BBB C 1
ATOM 1176 O O . THR A 1 76 ? -22.083 -25.851 -14.265 1.000 27.194 76 THR BBB O 1
ATOM 1187 N N . VAL A 1 77 ? -20.078 -26.845 -13.953 1.000 30.590 77 VAL BBB N 1
ATOM 1188 C CA . VAL A 1 77 ? -19.856 -27.158 -15.388 1.000 30.542 77 VAL BBB CA 1
ATOM 1189 C C . VAL A 1 77 ? -21.049 -27.950 -15.945 1.000 30.398 77 VAL BBB C 1
ATOM 1190 O O . VAL A 1 77 ? -21.445 -27.732 -17.104 1.000 35.520 77 VAL BBB O 1
ATOM 1203 N N . ASP A 1 78 ? -21.636 -28.828 -15.129 1.000 27.615 78 ASP BBB N 1
ATOM 1204 C CA . ASP A 1 78 ? -22.712 -29.736 -15.552 1.000 29.181 78 ASP BBB CA 1
ATOM 1205 C C . ASP A 1 78 ? -24.081 -29.060 -15.311 1.000 36.673 78 ASP BBB C 1
ATOM 1206 O O . ASP A 1 78 ? -25.078 -29.685 -15.588 1.000 39.724 78 ASP BBB O 1
ATOM 1215 N N . GLY A 1 79 ? -24.095 -27.795 -14.901 1.000 35.940 79 GLY BBB N 1
ATOM 1216 C CA . GLY A 1 79 ? -25.283 -26.922 -14.945 1.000 40.911 79 GLY BBB CA 1
ATOM 1217 C C . GLY A 1 79 ? -26.123 -27.021 -13.685 1.000 43.062 79 GLY BBB C 1
ATOM 1218 O O . GLY A 1 79 ? -27.334 -26.737 -13.746 1.000 55.749 79 GLY BBB O 1
ATOM 1222 N N A ARG A 1 80 ? -25.519 -27.379 -12.554 0.500 38.861 80 ARG BBB N 1
ATOM 1223 N N B ARG A 1 80 ? -25.515 -27.362 -12.554 0.500 38.919 80 ARG BBB N 1
ATOM 1224 C CA A ARG A 1 80 ? -26.229 -27.397 -11.252 0.500 42.503 80 ARG BBB CA 1
ATOM 1225 C CA B ARG A 1 80 ? -26.229 -27.385 -11.256 0.500 42.587 80 ARG BBB CA 1
ATOM 1226 C C A ARG A 1 80 ? -25.995 -26.064 -10.528 0.500 43.206 80 ARG BBB C 1
ATOM 1227 C C B ARG A 1 80 ? -25.993 -26.061 -10.525 0.500 43.260 80 ARG BBB C 1
ATOM 1228 O O A ARG A 1 80 ? -24.827 -25.603 -10.451 0.500 37.752 80 ARG BBB O 1
ATOM 1229 O O B ARG A 1 80 ? -24.824 -25.601 -10.447 0.500 37.810 80 ARG BBB O 1
ATOM 1270 N N . LYS A 1 81 ? -27.081 -25.463 -10.019 1.000 44.360 81 LYS BBB N 1
ATOM 1271 C CA . LYS A 1 81 ? -27.025 -24.142 -9.331 1.000 44.157 81 LYS BBB CA 1
ATOM 1272 C C . LYS A 1 81 ? -26.120 -24.276 -8.122 1.000 34.121 81 LYS BBB C 1
ATOM 1273 O O . LYS A 1 81 ? -26.198 -25.272 -7.368 1.000 38.037 81 LYS BBB O 1
ATOM 1292 N N . CYS A 1 82 ? -25.211 -23.318 -7.918 1.000 34.482 82 CYS BBB N 1
ATOM 1293 C CA . CYS A 1 82 ? -24.298 -23.321 -6.776 1.000 35.189 82 CYS BBB CA 1
ATOM 1294 C C . CYS A 1 82 ? -24.142 -21.905 -6.234 1.000 33.134 82 CYS BBB C 1
ATOM 1295 O O . CYS A 1 82 ? -24.339 -20.948 -6.985 1.000 35.032 82 CYS BBB O 1
ATOM 1303 N N . ARG A 1 83 ? -23.825 -21.829 -4.952 1.000 40.004 83 ARG BBB N 1
ATOM 1304 C CA . ARG A 1 83 ? -23.386 -20.586 -4.306 1.000 36.730 83 ARG BBB CA 1
ATOM 1305 C C . ARG A 1 83 ? -21.868 -20.586 -4.348 1.000 35.005 83 ARG BBB C 1
ATOM 1306 O O . ARG A 1 83 ? -21.258 -21.561 -3.910 1.000 37.943 83 ARG BBB O 1
ATOM 1327 N N . SER A 1 84 ? -21.261 -19.495 -4.823 1.000 30.686 84 SER BBB N 1
ATOM 1328 C CA . SER A 1 84 ? -19.805 -19.379 -5.060 1.000 29.199 84 SER BBB CA 1
ATOM 1329 C C . SER A 1 84 ? -19.151 -18.220 -4.317 1.000 29.367 84 SER BBB C 1
ATOM 1330 O O . SER A 1 84 ? -19.814 -17.212 -4.080 1.000 33.017 84 SER BBB O 1
ATOM 1338 N N . LEU A 1 85 ? -17.867 -18.371 -4.033 1.000 28.481 85 LEU BBB N 1
ATOM 1339 C CA . LEU A 1 85 ? -16.984 -17.322 -3.489 1.000 31.792 85 LEU BBB CA 1
ATOM 1340 C C . LEU A 1 85 ? -15.612 -17.380 -4.144 1.000 30.360 85 LEU BBB C 1
ATOM 1341 O O . LEU A 1 85 ? -14.873 -18.381 -3.953 1.000 31.089 85 LEU BBB O 1
ATOM 1357 N N . ALA A 1 86 ? -15.208 -16.288 -4.806 1.000 33.571 86 ALA BBB N 1
ATOM 1358 C CA . ALA A 1 86 ? -13.847 -16.134 -5.351 1.000 33.253 86 ALA BBB CA 1
ATOM 1359 C C . ALA A 1 86 ? -12.936 -15.400 -4.372 1.000 32.469 86 ALA BBB C 1
ATOM 1360 O O . ALA A 1 86 ? -13.405 -14.404 -3.751 1.000 38.833 86 ALA BBB O 1
ATOM 1367 N N . THR A 1 87 ? -11.700 -15.836 -4.243 1.000 31.434 87 THR BBB N 1
ATOM 1368 C CA . THR A 1 87 ? -10.641 -15.181 -3.422 1.000 35.644 87 THR BBB CA 1
ATOM 1369 C C . THR A 1 87 ? -9.348 -15.110 -4.219 1.000 41.559 87 THR BBB C 1
ATOM 1370 O O . THR A 1 87 ? -9.118 -16.022 -5.029 1.000 37.563 87 THR BBB O 1
ATOM 1381 N N . TRP A 1 88 ? -8.491 -14.105 -3.960 1.000 40.168 88 TRP BBB N 1
ATOM 1382 C CA . TRP A 1 88 ? -7.100 -14.090 -4.481 1.000 42.641 88 TRP BBB CA 1
ATOM 1383 C C . TRP A 1 88 ? -6.325 -15.152 -3.730 1.000 46.230 88 TRP BBB C 1
ATOM 1384 O O . TRP A 1 88 ? -6.305 -15.101 -2.501 1.000 49.231 88 TRP BBB O 1
ATOM 1405 N N . GLU A 1 89 ? -5.765 -16.116 -4.442 1.000 45.456 89 GLU BBB N 1
ATOM 1406 C CA . GLU A 1 89 ? -4.903 -17.164 -3.865 1.000 51.170 89 GLU BBB CA 1
ATOM 1407 C C . GLU A 1 89 ? -3.473 -16.645 -3.951 1.000 55.855 89 GLU BBB C 1
ATOM 1408 O O . GLU A 1 89 ? -2.637 -17.057 -3.145 1.000 66.099 89 GLU BBB O 1
ATOM 1420 N N . ASN A 1 90 ? -3.220 -15.787 -4.931 1.000 56.618 90 ASN BBB N 1
ATOM 1421 C CA . ASN A 1 90 ? -1.939 -15.061 -5.091 1.000 58.296 90 ASN BBB CA 1
ATOM 1422 C C . ASN A 1 90 ? -2.238 -13.881 -6.010 1.000 54.561 90 ASN BBB C 1
ATOM 1423 O O . ASN A 1 90 ? -3.449 -13.653 -6.325 1.000 51.253 90 ASN BBB O 1
ATOM 1434 N N . GLU A 1 91 ? -1.198 -13.142 -6.400 1.000 58.923 91 GLU BBB N 1
ATOM 1435 C CA . GLU A 1 91 ? -1.337 -11.873 -7.164 1.000 67.500 91 GLU BBB CA 1
ATOM 1436 C C . GLU A 1 91 ? -2.027 -12.172 -8.506 1.000 56.846 91 GLU BBB C 1
ATOM 1437 O O . GLU A 1 91 ? -2.740 -11.300 -9.011 1.000 54.286 91 GLU BBB O 1
ATOM 1449 N N . ASN A 1 92 ? -1.821 -13.363 -9.067 1.000 50.315 92 ASN BBB N 1
ATOM 1450 C CA . ASN A 1 92 ? -2.248 -13.657 -10.456 1.000 49.412 92 ASN BBB CA 1
ATOM 1451 C C . ASN A 1 92 ? -3.273 -14.792 -10.512 1.000 52.754 92 ASN BBB C 1
ATOM 1452 O O . ASN A 1 92 ? -3.407 -15.369 -11.605 1.000 40.070 92 ASN BBB O 1
ATOM 1463 N N . LYS A 1 93 ? -3.898 -15.156 -9.391 1.000 44.341 93 LYS BBB N 1
ATOM 1464 C CA . LYS A 1 93 ? -4.726 -16.391 -9.335 1.000 41.760 93 LYS BBB CA 1
ATOM 1465 C C . LYS A 1 93 ? -5.970 -16.147 -8.488 1.000 39.530 93 LYS BBB C 1
ATOM 1466 O O . LYS A 1 93 ? -5.831 -15.753 -7.302 1.000 39.399 93 LYS BBB O 1
ATOM 1485 N N . ILE A 1 94 ? -7.139 -16.490 -9.043 1.000 33.529 94 ILE BBB N 1
ATOM 1486 C CA . ILE A 1 94 ? -8.443 -16.464 -8.333 1.000 33.349 94 ILE BBB CA 1
ATOM 1487 C C . ILE A 1 94 ? -8.870 -17.913 -8.088 1.000 38.580 94 ILE BBB C 1
ATOM 1488 O O . ILE A 1 94 ? -8.797 -18.748 -9.045 1.000 30.280 94 ILE BBB O 1
ATOM 1504 N N . HIS A 1 95 ? -9.256 -18.215 -6.848 1.000 32.131 95 HIS BBB N 1
ATOM 1505 C C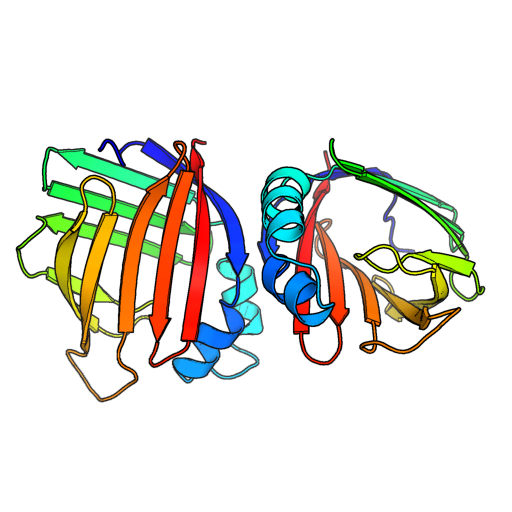A . HIS A 1 95 ? -9.773 -19.544 -6.461 1.000 33.825 95 HIS BBB CA 1
ATOM 1506 C C . HIS A 1 95 ? -11.234 -19.377 -6.082 1.000 33.348 95 HIS BBB C 1
ATOM 1507 O O . HIS A 1 95 ? -11.583 -18.528 -5.225 1.000 34.484 95 HIS BBB O 1
ATOM 1522 N N . CYS A 1 96 ? -12.105 -20.130 -6.729 1.000 29.747 96 CYS BBB N 1
ATOM 1523 C CA . CYS A 1 96 ? -13.536 -20.011 -6.512 1.000 30.103 96 CYS BBB CA 1
ATOM 1524 C C . CYS A 1 96 ? -14.062 -21.285 -5.850 1.000 34.589 96 CYS BBB C 1
ATOM 1525 O O . CYS A 1 96 ? -14.045 -22.339 -6.504 1.000 28.310 96 CYS BBB O 1
ATOM 1533 N N . THR A 1 97 ? -14.528 -21.173 -4.597 1.000 33.422 97 THR BBB N 1
ATOM 1534 C CA . THR A 1 97 ? -15.166 -22.304 -3.862 1.000 37.283 97 THR BBB CA 1
ATOM 1535 C C . THR A 1 97 ? -16.639 -22.335 -4.197 1.000 33.474 97 THR BBB C 1
ATOM 1536 O O . THR A 1 97 ? -17.302 -21.247 -4.351 1.000 34.609 97 THR BBB O 1
ATOM 1547 N N . GLN A 1 98 ? -17.214 -23.530 -4.349 1.000 34.166 98 GLN BBB N 1
ATOM 1548 C CA . GLN A 1 98 ? -18.621 -23.677 -4.727 1.000 30.939 98 GLN BBB CA 1
ATOM 1549 C C . GLN A 1 98 ? -19.352 -24.593 -3.722 1.000 37.958 98 GLN BBB C 1
ATOM 1550 O O . GLN A 1 98 ? -18.689 -25.560 -3.300 1.000 34.650 98 GLN BBB O 1
ATOM 1564 N N . THR A 1 99 ? -20.657 -24.352 -3.521 1.000 37.538 99 THR BBB N 1
ATOM 1565 C CA . THR A 1 99 ? -21.616 -25.223 -2.765 1.000 36.243 99 THR BBB CA 1
ATOM 1566 C C . THR A 1 99 ? -22.901 -25.401 -3.560 1.000 35.221 99 THR BBB C 1
ATOM 1567 O O . THR A 1 99 ? -23.507 -24.371 -3.910 1.000 38.067 99 THR BBB O 1
ATOM 1578 N N . LEU A 1 100 ? -23.407 -26.643 -3.784 1.000 36.376 100 LEU BBB N 1
ATOM 1579 C CA . LEU A 1 100 ? -24.736 -26.859 -4.446 1.000 43.839 100 LEU BBB CA 1
ATOM 1580 C C . LEU A 1 100 ? -25.864 -26.158 -3.678 1.000 39.348 100 LEU BBB C 1
ATOM 1581 O O . LEU A 1 100 ? -25.875 -26.309 -2.475 1.000 46.089 100 LEU BBB O 1
ATOM 1597 N N . LEU A 1 101 ? -26.771 -25.442 -4.352 1.000 49.707 101 LEU BBB N 1
ATOM 1598 C CA . LEU A 1 101 ? -28.033 -24.924 -3.742 1.000 52.529 101 LEU BBB CA 1
ATOM 1599 C C . LEU A 1 101 ? -28.944 -26.124 -3.424 1.000 61.823 101 LEU BBB C 1
ATOM 1600 O O . LEU A 1 101 ? -29.659 -26.086 -2.423 1.000 63.338 101 LEU BBB O 1
ATOM 1616 N N . GLU A 1 102 ? -28.928 -27.146 -4.281 1.000 62.786 102 GLU BBB N 1
ATOM 1617 C CA . GLU A 1 102 ? -29.990 -28.178 -4.385 1.000 62.464 102 GLU BBB CA 1
ATOM 1618 C C . GLU A 1 102 ? -29.339 -29.544 -4.620 1.000 56.142 102 GLU BBB C 1
ATOM 1619 O O . GLU A 1 102 ? -28.669 -29.718 -5.652 1.000 65.489 102 GLU BBB O 1
ATOM 1631 N N . GLY A 1 103 ? -29.504 -30.472 -3.680 1.000 51.208 103 GLY BBB N 1
ATOM 1632 C CA . GLY A 1 103 ? -29.067 -31.865 -3.862 1.000 48.670 103 GLY BBB CA 1
ATOM 1633 C C . GLY A 1 103 ? -27.658 -32.076 -3.362 1.000 52.532 103 GLY BBB C 1
ATOM 1634 O O . GLY A 1 103 ? -27.132 -31.193 -2.664 1.000 60.950 103 GLY BBB O 1
ATOM 1638 N N . ASP A 1 104 ? -27.092 -33.239 -3.651 1.000 47.039 104 ASP BBB N 1
ATOM 1639 C CA . ASP A 1 104 ? -25.726 -33.608 -3.218 1.000 49.595 104 ASP BBB CA 1
ATOM 1640 C C . ASP A 1 104 ? -24.902 -33.912 -4.468 1.000 45.889 104 ASP BBB C 1
ATOM 1641 O O . ASP A 1 104 ? -25.456 -34.093 -5.583 1.000 42.950 104 ASP BBB O 1
ATOM 1650 N N . GLY A 1 105 ? -23.599 -33.914 -4.287 1.000 37.554 105 GLY BBB N 1
ATOM 1651 C CA . GLY A 1 105 ? -22.663 -34.064 -5.408 1.000 38.421 105 GLY BBB CA 1
ATOM 1652 C C . GLY A 1 105 ? -21.246 -33.865 -4.944 1.000 34.659 105 GLY BBB C 1
ATOM 1653 O O . GLY A 1 105 ? -20.966 -33.620 -3.772 1.000 32.848 105 GLY BBB O 1
ATOM 1657 N N . PRO A 1 106 ? -20.276 -34.003 -5.868 1.000 32.745 106 PRO BBB N 1
ATOM 1658 C CA . PRO A 1 106 ? -18.872 -33.899 -5.503 1.000 32.308 106 PRO BBB CA 1
ATOM 1659 C C . PRO A 1 106 ? -18.534 -32.468 -5.079 1.000 27.238 106 PRO BBB C 1
ATOM 1660 O O . PRO A 1 106 ? -19.271 -31.536 -5.425 1.000 29.667 106 PRO BBB O 1
ATOM 1671 N N . LYS A 1 107 ? -17.443 -32.311 -4.361 1.000 25.603 107 LYS BBB N 1
ATOM 1672 C CA . LYS A 1 107 ? -16.883 -31.000 -3.987 1.000 29.559 107 LYS BBB CA 1
ATOM 1673 C C . LYS A 1 107 ? -16.284 -30.374 -5.255 1.000 28.637 107 LYS BBB C 1
ATOM 1674 O O . LYS A 1 107 ? -15.418 -31.033 -5.874 1.000 27.275 107 LYS BBB O 1
ATOM 1693 N N . THR A 1 108 ? -16.790 -29.229 -5.677 1.000 25.720 108 THR BBB N 1
ATOM 1694 C CA . THR A 1 108 ? -16.332 -28.589 -6.933 1.000 26.347 108 THR BBB CA 1
ATOM 1695 C C . THR A 1 108 ? -15.675 -27.246 -6.628 1.000 29.082 108 THR BBB C 1
ATOM 1696 O O . THR A 1 108 ? -15.996 -26.559 -5.653 1.000 27.875 108 THR BBB O 1
ATOM 1707 N N . TYR A 1 109 ? -14.812 -26.806 -7.528 1.000 25.033 109 TYR BBB N 1
ATOM 1708 C CA . TYR A 1 109 ? -14.202 -25.467 -7.476 1.000 24.394 109 TYR BBB CA 1
ATOM 1709 C C . TYR A 1 109 ? -13.661 -25.155 -8.869 1.000 24.345 109 TYR BBB C 1
ATOM 1710 O O . TYR A 1 109 ? -13.578 -26.077 -9.738 1.000 23.068 109 TYR BBB O 1
ATOM 1728 N N . TRP A 1 110 ? -13.328 -23.898 -9.073 1.000 24.879 110 TRP BBB N 1
ATOM 1729 C CA . TRP A 1 110 ? -12.533 -23.521 -10.267 1.000 25.280 110 TRP BBB CA 1
ATOM 1730 C C . TRP A 1 110 ? -11.431 -22.550 -9.844 1.000 27.992 110 TRP BBB C 1
ATOM 1731 O O . TRP A 1 110 ? -11.560 -21.840 -8.799 1.000 26.958 110 TRP BBB O 1
ATOM 1752 N N . THR A 1 111 ? -10.383 -22.510 -10.661 1.000 26.427 111 THR BBB N 1
ATOM 1753 C CA . THR A 1 111 ? -9.310 -21.500 -10.495 1.000 26.652 111 THR BBB CA 1
ATOM 1754 C C . THR A 1 111 ? -9.046 -20.855 -11.847 1.000 25.895 111 THR BBB C 1
ATOM 1755 O O . THR A 1 111 ? -9.196 -21.532 -12.899 1.000 24.808 111 THR BBB O 1
ATOM 1766 N N . ARG A 1 112 ? -8.711 -19.584 -11.812 1.000 26.848 112 ARG BBB N 1
ATOM 1767 C CA . ARG A 1 112 ? -8.237 -18.889 -13.053 1.000 28.377 112 ARG BBB CA 1
ATOM 1768 C C . ARG A 1 112 ? -6.936 -18.191 -12.678 1.000 31.902 112 ARG BBB C 1
ATOM 1769 O O . ARG A 1 112 ? -6.942 -17.424 -11.695 1.000 31.140 112 ARG BBB O 1
ATOM 1790 N N . GLU A 1 113 ? -5.907 -18.463 -13.455 1.000 29.542 113 GLU BBB N 1
ATOM 1791 C CA . GLU A 1 113 ? -4.539 -17.935 -13.206 1.000 36.496 113 GLU BBB CA 1
ATOM 1792 C C . GLU A 1 113 ? -3.991 -17.342 -14.497 1.000 38.209 113 GLU BBB C 1
ATOM 1793 O O . GLU A 1 113 ? -4.131 -17.965 -15.551 1.000 33.552 113 GLU BBB O 1
ATOM 1805 N N . LEU A 1 114 ? -3.347 -16.184 -14.384 1.000 37.452 114 LEU BBB N 1
ATOM 1806 C CA . LEU A 1 114 ? -2.548 -15.594 -15.497 1.000 40.280 114 LEU BBB CA 1
ATOM 1807 C C . LEU A 1 114 ? -1.102 -16.037 -15.352 1.000 37.943 114 LEU BBB C 1
ATOM 1808 O O . LEU A 1 114 ? -0.538 -15.745 -14.306 1.000 42.149 114 LEU BBB O 1
ATOM 1824 N N . ALA A 1 115 ? -0.544 -16.739 -16.330 1.000 41.048 115 ALA BBB N 1
ATOM 1825 C CA . ALA A 1 115 ? 0.851 -17.247 -16.309 1.000 44.232 115 ALA BBB CA 1
ATOM 1826 C C . ALA A 1 115 ? 1.465 -17.079 -17.699 1.000 47.279 115 ALA BBB C 1
ATOM 1827 O O . ALA A 1 115 ? 0.981 -17.714 -18.662 1.000 46.796 115 ALA BBB O 1
ATOM 1834 N N . ASN A 1 116 ? 2.450 -16.190 -17.840 1.000 48.387 116 ASN BBB N 1
ATOM 1835 C CA . ASN A 1 116 ? 3.132 -15.922 -19.136 1.000 49.312 116 ASN BBB CA 1
ATOM 1836 C C . ASN A 1 116 ? 2.086 -15.461 -20.149 1.000 42.397 116 ASN BBB C 1
ATOM 1837 O O . ASN A 1 116 ? 2.101 -15.945 -21.280 1.000 44.226 116 ASN BBB O 1
ATOM 1848 N N . ASP A 1 117 ? 1.194 -14.578 -19.704 1.000 43.446 117 ASP BBB N 1
ATOM 1849 C CA . ASP A 1 117 ? 0.092 -13.984 -20.489 1.000 48.280 117 ASP BBB CA 1
ATOM 1850 C C . ASP A 1 117 ? -0.847 -15.060 -21.077 1.000 47.052 117 ASP BBB C 1
ATOM 1851 O O . ASP A 1 117 ? -1.565 -14.743 -22.050 1.000 45.473 117 ASP BBB O 1
ATOM 1860 N N . GLU A 1 118 ? -0.814 -16.284 -20.543 1.000 41.239 118 GLU BBB N 1
ATOM 1861 C CA . GLU A 1 118 ? -1.812 -17.339 -20.830 1.000 42.284 118 GLU BBB CA 1
ATOM 1862 C C . GLU A 1 118 ? -2.792 -17.377 -19.657 1.000 40.369 118 GLU BBB C 1
ATOM 1863 O O . GLU A 1 118 ? -2.422 -16.981 -18.527 1.000 39.484 118 GLU BBB O 1
ATOM 1875 N N . LEU A 1 119 ? -4.008 -17.829 -19.929 1.000 33.920 119 LEU BBB N 1
ATOM 1876 C CA . LEU A 1 119 ? -5.059 -17.917 -18.886 1.000 33.409 119 LEU BBB CA 1
ATOM 1877 C C . LEU A 1 119 ? -5.294 -19.411 -18.598 1.000 27.549 119 LEU BBB C 1
ATOM 1878 O O . LEU A 1 119 ? -5.662 -20.104 -19.520 1.000 27.704 119 LEU BBB O 1
ATOM 1894 N N . ILE A 1 120 ? -4.929 -19.880 -17.405 1.000 28.958 120 ILE BBB N 1
ATOM 1895 C CA . ILE A 1 120 ? -5.058 -21.298 -16.994 1.000 29.875 120 ILE BBB CA 1
ATOM 1896 C C . ILE A 1 120 ? -6.323 -21.439 -16.155 1.000 27.729 120 ILE BBB C 1
ATOM 1897 O O . ILE A 1 120 ? -6.432 -20.806 -15.083 1.000 28.737 120 ILE BBB O 1
ATOM 1913 N N . LEU A 1 121 ? -7.292 -22.146 -16.706 1.000 25.059 121 LEU BBB N 1
ATOM 1914 C CA . LEU A 1 121 ? -8.562 -22.434 -16.007 1.000 24.305 121 LEU BBB CA 1
ATOM 1915 C C . LEU A 1 121 ? -8.450 -23.855 -15.465 1.000 26.309 121 LEU BBB C 1
ATOM 1916 O O . LEU A 1 121 ? -8.167 -24.774 -16.225 1.000 24.689 121 LEU BBB O 1
ATOM 1932 N N . THR A 1 122 ? -8.700 -24.073 -14.176 1.000 24.417 122 THR BBB N 1
ATOM 1933 C CA . THR A 1 122 ? -8.740 -25.443 -13.642 1.000 24.323 122 THR BBB CA 1
ATOM 1934 C C . THR A 1 122 ? -10.127 -25.632 -13.038 1.000 24.899 122 THR BBB C 1
ATOM 1935 O O . THR A 1 122 ? -10.674 -24.674 -12.495 1.000 24.854 122 THR BBB O 1
ATOM 1946 N N . PHE A 1 123 ? -10.663 -26.816 -13.232 1.000 23.546 123 PHE BBB N 1
ATOM 1947 C CA . PHE A 1 123 ? -11.910 -27.281 -12.592 1.000 23.374 123 PHE BBB CA 1
ATOM 1948 C C . PHE A 1 123 ? -11.577 -28.469 -11.738 1.000 25.346 123 PHE BBB C 1
ATOM 1949 O O . PHE A 1 123 ? -10.854 -29.375 -12.192 1.000 24.123 123 PHE BBB O 1
ATOM 1966 N N . GLY A 1 124 ? -12.156 -28.512 -10.528 1.000 24.730 124 GLY BBB N 1
ATOM 1967 C CA . GLY A 1 124 ? -11.985 -29.677 -9.657 1.000 26.547 124 GLY BBB CA 1
ATOM 1968 C C . GLY A 1 124 ? -13.331 -30.308 -9.367 1.000 23.757 124 GLY BBB C 1
ATOM 1969 O O . GLY A 1 124 ? -14.355 -29.571 -9.269 1.000 23.639 124 GLY BBB O 1
ATOM 1973 N N . ALA A 1 125 ? -13.349 -31.628 -9.279 1.000 24.679 125 ALA BBB N 1
ATOM 1974 C CA . ALA A 1 125 ? -14.548 -32.370 -8.808 1.000 26.372 125 ALA BBB CA 1
ATOM 1975 C C . ALA A 1 125 ? -14.016 -33.524 -7.968 1.000 28.708 125 ALA BBB C 1
ATOM 1976 O O . ALA A 1 125 ? -13.379 -34.402 -8.548 1.000 28.734 125 ALA BBB O 1
ATOM 1983 N N . ASP A 1 126 ? -14.273 -33.487 -6.659 1.000 31.183 126 ASP BBB N 1
ATOM 1984 C CA . ASP A 1 126 ? -13.552 -34.356 -5.685 1.000 34.146 126 ASP BBB CA 1
ATOM 1985 C C . ASP A 1 126 ? -12.048 -34.272 -6.025 1.000 32.781 126 ASP BBB C 1
ATOM 1986 O O . ASP A 1 126 ? -11.532 -33.143 -6.014 1.000 34.524 126 ASP BBB O 1
ATOM 1995 N N . ASP A 1 127 ? -11.386 -35.392 -6.327 1.000 36.802 127 ASP BBB N 1
ATOM 1996 C CA . ASP A 1 127 ? -9.917 -35.439 -6.514 1.000 40.726 127 ASP BBB CA 1
ATOM 1997 C C . ASP A 1 127 ? -9.575 -35.321 -7.994 1.000 35.006 127 ASP BBB C 1
ATOM 1998 O O . ASP A 1 127 ? -8.387 -35.362 -8.314 1.000 36.160 127 ASP BBB O 1
ATOM 2007 N N . VAL A 1 128 ? -10.547 -35.156 -8.889 1.000 31.351 128 VAL BBB N 1
ATOM 2008 C CA . VAL A 1 128 ? -10.228 -35.014 -10.332 1.000 28.330 128 VAL BBB CA 1
ATOM 2009 C C . VAL A 1 128 ? -9.991 -33.531 -10.659 1.000 27.987 128 VAL BBB C 1
ATOM 2010 O O . VAL A 1 128 ? -10.762 -32.688 -10.212 1.000 25.699 128 VAL BBB O 1
ATOM 2023 N N . VAL A 1 129 ? -8.957 -33.246 -11.447 1.000 26.520 129 VAL BBB N 1
ATOM 2024 C CA . VAL A 1 129 ? -8.608 -31.872 -11.895 1.000 28.376 129 VAL BBB CA 1
ATOM 2025 C C . VAL A 1 129 ? -8.565 -31.848 -13.416 1.000 26.955 129 VAL BBB C 1
ATOM 2026 O O . VAL A 1 129 ? -7.957 -32.712 -14.040 1.000 29.211 129 VAL BBB O 1
ATOM 2039 N N . CYS A 1 130 ? -9.263 -30.887 -13.975 1.000 25.056 130 CYS BBB N 1
ATOM 2040 C CA . CYS A 1 130 ? -9.250 -30.630 -15.420 1.000 24.966 130 CYS BBB CA 1
ATOM 2041 C C . CYS A 1 130 ? -8.549 -29.293 -15.622 1.000 24.517 130 CYS BBB C 1
ATOM 2042 O O . CYS A 1 130 ? -8.839 -28.361 -14.906 1.000 23.445 130 CYS BBB O 1
ATOM 2050 N N . THR A 1 131 ? -7.641 -29.194 -16.607 1.000 22.129 131 THR BBB N 1
ATOM 2051 C CA . THR A 1 131 ? -6.930 -27.940 -16.910 1.000 26.080 131 THR BBB CA 1
ATOM 2052 C C . THR A 1 131 ? -7.216 -27.518 -18.345 1.000 23.600 131 THR BBB C 1
ATOM 2053 O O . THR A 1 131 ? -7.154 -28.362 -19.240 1.000 26.393 131 THR BBB O 1
ATOM 2064 N N . ARG A 1 132 ? -7.598 -26.273 -18.501 1.000 21.526 132 ARG BBB N 1
ATOM 2065 C CA . ARG A 1 132 ? -7.867 -25.681 -19.824 1.000 24.088 132 ARG BBB CA 1
ATOM 2066 C C . ARG A 1 132 ? -7.018 -24.445 -19.985 1.000 26.899 132 ARG BBB C 1
ATOM 2067 O O . ARG A 1 132 ? -7.110 -23.547 -19.139 1.000 27.255 132 ARG BBB O 1
ATOM 2088 N N . ILE A 1 133 ? -6.302 -24.368 -21.105 1.000 27.001 133 ILE BBB N 1
ATOM 2089 C CA . ILE A 1 133 ? -5.360 -23.245 -21.341 1.000 28.561 133 ILE BBB CA 1
ATOM 2090 C C . ILE A 1 133 ? -5.894 -22.394 -22.468 1.000 25.798 133 ILE BBB C 1
ATOM 2091 O O . ILE A 1 133 ? -6.180 -22.918 -23.524 1.000 26.028 133 ILE BBB O 1
ATOM 2107 N N . TYR A 1 134 ? -6.028 -21.117 -22.172 1.000 27.634 134 TYR BBB N 1
ATOM 2108 C CA . TYR A 1 134 ? -6.532 -20.074 -23.089 1.000 26.637 134 TYR BBB CA 1
ATOM 2109 C C . TYR A 1 134 ? -5.373 -19.115 -23.418 1.000 30.471 134 TYR BBB C 1
ATOM 2110 O O . TYR A 1 134 ? -4.495 -18.827 -22.577 1.000 28.644 134 TYR BBB O 1
ATOM 2128 N N . VAL A 1 135 ? -5.369 -18.659 -24.654 1.000 30.570 135 VAL BBB N 1
ATOM 2129 C CA . VAL A 1 135 ? -4.413 -17.631 -25.152 1.000 33.092 135 VAL BBB CA 1
ATOM 2130 C C . VAL A 1 135 ? -5.220 -16.456 -25.682 1.000 30.378 135 VAL BBB C 1
ATOM 2131 O O . VAL A 1 135 ? -6.421 -16.594 -26.044 1.000 30.729 135 VAL BBB O 1
ATOM 2144 N N . ARG A 1 136 ? -4.586 -15.286 -25.740 1.000 38.796 136 ARG BBB N 1
ATOM 2145 C CA . ARG A 1 136 ? -5.292 -14.066 -26.200 1.000 38.703 136 ARG BBB CA 1
ATOM 2146 C C . ARG A 1 136 ? -5.641 -14.232 -27.679 1.000 38.895 136 ARG BBB C 1
ATOM 2147 O O . ARG A 1 136 ? -4.865 -14.872 -28.397 1.000 43.938 136 ARG BBB O 1
ATOM 2168 N N . GLU A 1 137 ? -6.818 -13.777 -28.089 1.000 38.903 137 GLU BBB N 1
ATOM 2169 C CA . GLU A 1 137 ? -7.354 -13.946 -29.470 1.000 50.063 137 GLU BBB CA 1
ATOM 2170 C C . GLU A 1 137 ? -6.555 -13.084 -30.453 1.000 68.313 137 GLU BBB C 1
ATOM 2171 O O . GLU A 1 137 ? -5.911 -12.111 -30.032 1.000 65.928 137 GLU BBB O 1
ATOM 2184 N N . MET B 1 1 ? -12.277 -43.261 -51.119 1.000 69.399 1 MET AAA N 1
ATOM 2185 C CA . MET B 1 1 ? -13.550 -42.487 -51.312 1.000 68.782 1 MET AAA CA 1
ATOM 2186 C C . MET B 1 1 ? -13.509 -41.178 -50.514 1.000 63.982 1 MET AAA C 1
ATOM 2187 O O . MET B 1 1 ? -13.763 -40.120 -51.083 1.000 66.568 1 MET AAA O 1
ATOM 2195 N N . PRO B 1 2 ? -13.167 -41.160 -49.199 1.000 55.610 2 PRO AAA N 1
ATOM 2196 C CA . PRO B 1 2 ? -12.959 -39.893 -48.491 1.000 47.532 2 PRO AAA CA 1
ATOM 2197 C C . PRO B 1 2 ? -11.631 -39.237 -48.904 1.000 44.058 2 PRO AAA C 1
ATOM 2198 O O . PRO B 1 2 ? -10.630 -39.952 -49.077 1.000 47.869 2 PRO AAA O 1
ATOM 2209 N N . ASN B 1 3 ? -11.619 -37.903 -49.008 1.000 44.804 3 ASN AAA N 1
ATOM 2210 C CA . ASN B 1 3 ? -10.423 -37.152 -49.476 1.000 37.283 3 ASN AAA CA 1
ATOM 2211 C C . ASN B 1 3 ? -9.762 -36.438 -48.295 1.000 31.935 3 ASN AAA C 1
ATOM 2212 O O . ASN B 1 3 ? -10.149 -35.316 -47.930 1.000 32.723 3 ASN AAA O 1
ATOM 2223 N N . PHE B 1 4 ? -8.753 -37.080 -47.711 1.000 28.322 4 PHE AAA N 1
ATOM 2224 C CA . PHE B 1 4 ? -7.950 -36.513 -46.608 1.000 25.630 4 PHE AAA CA 1
ATOM 2225 C C . PHE B 1 4 ? -6.953 -35.479 -47.132 1.000 25.553 4 PHE AAA C 1
ATOM 2226 O O . PHE B 1 4 ? -6.340 -34.766 -46.328 1.000 25.160 4 PHE AAA O 1
ATOM 2243 N N . ALA B 1 5 ? -6.649 -35.475 -48.437 1.000 25.474 5 ALA AAA N 1
ATOM 2244 C CA . ALA B 1 5 ? -5.548 -34.667 -48.977 1.000 26.471 5 ALA AAA CA 1
ATOM 2245 C C . ALA B 1 5 ? -5.740 -33.179 -48.680 1.000 28.448 5 ALA AAA C 1
ATOM 2246 O O . ALA B 1 5 ? -6.888 -32.658 -48.751 1.000 28.936 5 ALA AAA O 1
ATOM 2253 N N . GLY B 1 6 ? -4.631 -32.487 -48.453 1.000 26.207 6 GLY AAA N 1
ATOM 2254 C CA . GLY B 1 6 ? -4.658 -31.042 -48.220 1.000 30.269 6 GLY AAA CA 1
ATOM 2255 C C . GLY B 1 6 ? -3.759 -30.631 -47.086 1.000 26.924 6 GLY AAA C 1
ATOM 2256 O O . GLY B 1 6 ? -2.962 -31.462 -46.602 1.000 27.662 6 GLY AAA O 1
ATOM 2260 N N . THR B 1 7 ? -3.853 -29.364 -46.754 1.000 23.930 7 THR AAA N 1
ATOM 2261 C CA . THR B 1 7 ? -3.130 -28.726 -45.635 1.000 22.532 7 THR AAA CA 1
ATOM 2262 C C . THR B 1 7 ? -4.126 -28.495 -44.521 1.000 28.588 7 THR AAA C 1
ATOM 2263 O O . THR B 1 7 ? -5.288 -28.060 -44.786 1.000 28.634 7 THR AAA O 1
ATOM 2274 N N . TRP B 1 8 ? -3.671 -28.771 -43.305 1.000 22.442 8 TRP AAA N 1
ATOM 2275 C CA . TRP B 1 8 ? -4.561 -28.804 -42.111 1.000 21.582 8 TRP AAA CA 1
ATOM 2276 C C . TRP B 1 8 ? -3.840 -28.082 -40.983 1.000 23.802 8 TRP AAA C 1
ATOM 2277 O O . TRP B 1 8 ? -2.649 -28.222 -40.894 1.000 23.578 8 TRP AAA O 1
ATOM 2298 N N . LYS B 1 9 ? -4.579 -27.475 -40.056 1.000 21.497 9 LYS AAA N 1
ATOM 2299 C CA . LYS B 1 9 ? -4.032 -26.811 -38.877 1.000 22.311 9 LYS AAA CA 1
ATOM 2300 C C . LYS B 1 9 ? -4.853 -27.250 -37.658 1.000 23.180 9 LYS AAA C 1
ATOM 2301 O O . LYS B 1 9 ? -5.991 -27.598 -37.838 1.000 22.609 9 LYS AAA O 1
ATOM 2320 N N . MET B 1 10 ? -4.201 -27.380 -36.528 1.000 25.593 10 MET AAA N 1
ATOM 2321 C CA . MET B 1 10 ? -4.885 -27.938 -35.335 1.000 26.876 10 MET AAA CA 1
ATOM 2322 C C . MET B 1 10 ? -5.783 -26.841 -34.757 1.000 29.600 10 MET AAA C 1
ATOM 2323 O O . MET B 1 10 ? -5.313 -25.727 -34.578 1.000 30.320 10 MET AAA O 1
ATOM 2337 N N . ARG B 1 11 ? -7.032 -27.185 -34.479 1.000 25.562 11 ARG AAA N 1
ATOM 2338 C CA A ARG B 1 11 ? -7.950 -26.253 -33.801 0.500 29.990 11 ARG AAA CA 1
ATOM 2339 C CA B ARG B 1 11 ? -8.029 -26.308 -33.819 0.500 30.100 11 ARG AAA CA 1
ATOM 2340 C C . ARG B 1 11 ? -8.038 -26.574 -32.309 1.000 32.453 11 ARG AAA C 1
ATOM 2341 O O . ARG B 1 11 ? -8.112 -25.601 -31.507 1.000 33.389 11 ARG AAA O 1
ATOM 2381 N N . SER B 1 12 ? -8.032 -27.836 -31.916 1.000 26.717 12 SER AAA N 1
ATOM 2382 C CA . SER B 1 12 ? -8.262 -28.149 -30.487 1.000 28.545 12 SER AAA CA 1
ATOM 2383 C C . SER B 1 12 ? -7.528 -29.429 -30.095 1.000 26.206 12 SER AAA C 1
ATOM 2384 O O . SER B 1 12 ? -7.305 -30.277 -30.953 1.000 25.353 12 SER AAA O 1
ATOM 2392 N N . SER B 1 13 ? -7.175 -29.540 -28.827 1.000 26.448 13 SER AAA N 1
ATOM 2393 C CA . SER B 1 13 ? -6.460 -30.726 -28.294 1.000 24.901 13 SER AAA CA 1
ATOM 2394 C C . SER B 1 13 ? -7.081 -31.077 -26.941 1.000 27.781 13 SER AAA C 1
ATOM 2395 O O . SER B 1 13 ? -7.095 -30.178 -26.074 1.000 29.332 13 SER AAA O 1
ATOM 2403 N N . GLU B 1 14 ? -7.396 -32.334 -26.770 1.000 23.444 14 GLU AAA N 1
ATOM 2404 C CA . GLU B 1 14 ? -7.868 -32.889 -25.483 1.000 22.218 14 GLU AAA CA 1
ATOM 2405 C C . GLU B 1 14 ? -6.932 -34.014 -25.071 1.000 20.240 14 GLU AAA C 1
ATOM 2406 O O . GLU B 1 14 ? -6.797 -34.984 -25.818 1.000 23.968 14 GLU AAA O 1
ATOM 2418 N N . ASN B 1 15 ? -6.434 -33.913 -23.860 1.000 21.341 15 ASN AAA N 1
ATOM 2419 C CA . ASN B 1 15 ? -5.727 -34.981 -23.133 1.000 24.064 15 ASN AAA CA 1
ATOM 2420 C C . ASN B 1 15 ? -4.327 -35.274 -23.723 1.000 21.904 15 ASN AAA C 1
ATOM 2421 O O . ASN B 1 15 ? -3.850 -36.366 -23.514 1.000 21.889 15 ASN AAA O 1
ATOM 2432 N N . PHE B 1 16 ? -3.711 -34.372 -24.457 1.000 20.870 16 PHE AAA N 1
ATOM 2433 C CA . PHE B 1 16 ? -2.328 -34.634 -24.942 1.000 22.822 16 PHE AAA CA 1
ATOM 2434 C C . PHE B 1 16 ? -1.340 -34.800 -23.798 1.000 21.901 16 PHE AAA C 1
ATOM 2435 O O . PHE B 1 16 ? -0.570 -35.766 -23.844 1.000 24.055 16 PHE AAA O 1
ATOM 2452 N N . ASP B 1 17 ? -1.343 -33.904 -22.824 1.000 23.409 17 ASP AAA N 1
ATOM 2453 C CA . ASP B 1 17 ? -0.460 -34.035 -21.637 1.000 25.802 17 ASP AAA CA 1
ATOM 2454 C C . ASP B 1 17 ? -0.724 -35.377 -20.960 1.000 27.863 17 ASP AAA C 1
ATOM 2455 O O . ASP B 1 17 ? 0.229 -36.043 -20.531 1.000 24.168 17 ASP AAA O 1
ATOM 2464 N N . GLU B 1 18 ? -1.997 -35.789 -20.800 1.000 24.080 18 GLU AAA N 1
ATOM 2465 C CA . GLU B 1 18 ? -2.306 -37.060 -20.123 1.000 25.816 18 GLU AAA CA 1
ATOM 2466 C C . GLU B 1 18 ? -1.784 -38.239 -20.939 1.000 21.103 18 GLU AAA C 1
ATOM 2467 O O . GLU B 1 18 ? -1.354 -39.226 -20.334 1.000 24.552 18 GLU AAA O 1
ATOM 2479 N N . LEU B 1 19 ? -1.836 -38.172 -22.274 1.000 21.634 19 LEU AAA N 1
ATOM 2480 C CA . LEU B 1 19 ? -1.317 -39.248 -23.135 1.000 21.671 19 LEU AAA CA 1
ATOM 2481 C C . LEU B 1 19 ? 0.216 -39.369 -22.902 1.000 22.080 19 LEU AAA C 1
ATOM 2482 O O . LEU B 1 19 ? 0.697 -40.486 -22.761 1.000 23.872 19 LEU AAA O 1
ATOM 2498 N N . LEU B 1 20 ? 0.897 -38.244 -22.907 1.000 23.772 20 LEU AAA N 1
ATOM 2499 C CA . LEU B 1 20 ? 2.372 -38.197 -22.706 1.000 23.831 20 LEU AAA CA 1
ATOM 2500 C C . LEU B 1 20 ? 2.715 -38.752 -21.317 1.000 26.894 20 LEU AAA C 1
ATOM 2501 O O . LEU B 1 20 ? 3.672 -39.570 -21.213 1.000 26.197 20 LEU AAA O 1
ATOM 2517 N N . LYS B 1 21 ? 1.907 -38.432 -20.296 1.000 26.716 21 LYS AAA N 1
ATOM 2518 C CA . LYS B 1 21 ? 2.097 -39.034 -18.955 1.000 27.569 21 LYS AAA CA 1
ATOM 2519 C C . LYS B 1 21 ? 1.916 -40.548 -18.990 1.000 31.356 21 LYS AAA C 1
ATOM 2520 O O . LYS B 1 21 ? 2.792 -41.282 -18.403 1.000 31.923 21 LYS AAA O 1
ATOM 2539 N N . ALA B 1 22 ? 0.904 -41.063 -19.701 1.000 27.161 22 ALA AAA N 1
ATOM 2540 C CA . ALA B 1 22 ? 0.683 -42.518 -19.839 1.000 28.090 22 ALA AAA CA 1
ATOM 2541 C C . ALA B 1 22 ? 1.856 -43.174 -20.578 1.000 29.277 22 ALA AAA C 1
ATOM 2542 O O . ALA B 1 22 ? 2.081 -44.396 -20.368 1.000 31.991 22 ALA AAA O 1
ATOM 2549 N N . LEU B 1 23 ? 2.534 -42.450 -21.465 1.000 26.252 23 LEU AAA N 1
ATOM 2550 C CA . LEU B 1 23 ? 3.706 -43.014 -22.178 1.000 28.002 23 LEU AAA CA 1
ATOM 2551 C C . LEU B 1 23 ? 4.985 -42.866 -21.339 1.000 31.404 23 LEU AAA C 1
ATOM 2552 O O . LEU B 1 23 ? 6.056 -43.258 -21.837 1.000 32.126 23 LEU AAA O 1
ATOM 2568 N N . GLY B 1 24 ? 4.901 -42.235 -20.191 1.000 30.046 24 GLY AAA N 1
ATOM 2569 C CA . GLY B 1 24 ? 6.030 -42.071 -19.241 1.000 30.489 24 GLY AAA CA 1
ATOM 2570 C C . GLY B 1 24 ? 6.966 -40.950 -19.640 1.000 33.473 24 GLY AAA C 1
ATOM 2571 O O . GLY B 1 24 ? 8.182 -41.006 -19.280 1.000 32.135 24 GLY AAA O 1
ATOM 2575 N N . VAL B 1 25 ? 6.481 -39.948 -20.373 1.000 28.451 25 VAL AAA N 1
ATOM 2576 C CA . VAL B 1 25 ? 7.316 -38.782 -20.765 1.000 27.629 25 VAL AAA CA 1
ATOM 2577 C C . VAL B 1 25 ? 7.518 -37.858 -19.570 1.000 28.147 25 VAL AAA C 1
ATOM 2578 O O . VAL B 1 25 ? 6.522 -37.444 -18.940 1.000 28.981 25 VAL AAA O 1
ATOM 2591 N N . ASN B 1 26 ? 8.780 -37.515 -19.241 1.000 28.298 26 ASN AAA N 1
ATOM 2592 C CA . ASN B 1 26 ? 9.100 -36.574 -18.141 1.000 26.922 26 ASN AAA CA 1
ATOM 2593 C C . ASN B 1 26 ? 8.460 -35.226 -18.348 1.000 26.745 26 ASN AAA C 1
ATOM 2594 O O . ASN B 1 26 ? 8.377 -34.723 -19.493 1.000 25.992 26 ASN AAA O 1
ATOM 2605 N N . ALA B 1 27 ? 8.086 -34.552 -17.255 1.000 26.210 27 ALA AAA N 1
ATOM 2606 C CA . ALA B 1 27 ? 7.495 -33.199 -17.291 1.000 27.491 27 ALA AAA CA 1
ATOM 2607 C C . ALA B 1 27 ? 8.360 -32.193 -18.056 1.000 30.047 27 ALA AAA C 1
ATOM 2608 O O . ALA B 1 27 ? 7.853 -31.259 -18.666 1.000 30.199 27 ALA AAA O 1
ATOM 2615 N N . MET B 1 28 ? 9.693 -32.329 -18.009 1.000 31.036 28 MET AAA N 1
ATOM 2616 C CA . MET B 1 28 ? 10.598 -31.365 -18.676 1.000 32.062 28 MET AAA CA 1
ATOM 2617 C C . MET B 1 28 ? 10.259 -31.314 -20.170 1.000 29.472 28 MET AAA C 1
ATOM 2618 O O . MET B 1 28 ? 10.169 -30.179 -20.767 1.000 33.546 28 MET AAA O 1
ATOM 2632 N N . CYS B 1 29 ? 10.074 -32.502 -20.750 1.000 30.681 29 CYS AAA N 1
ATOM 2633 C CA . CYS B 1 29 ? 9.704 -32.702 -22.179 1.000 30.443 29 CYS AAA CA 1
ATOM 2634 C C . CYS B 1 29 ? 8.210 -32.396 -22.409 1.000 28.100 29 CYS AAA C 1
ATOM 2635 O O . CYS B 1 29 ? 7.883 -31.736 -23.392 1.000 28.636 29 CYS AAA O 1
ATOM 2642 N N . ARG B 1 30 ? 7.327 -32.854 -21.504 1.000 28.375 30 ARG AAA N 1
ATOM 2643 C CA . ARG B 1 30 ? 5.874 -32.592 -21.703 1.000 27.721 30 ARG AAA CA 1
ATOM 2644 C C . ARG B 1 30 ? 5.598 -31.091 -21.782 1.000 29.544 30 ARG AAA C 1
ATOM 2645 O O . ARG B 1 30 ? 4.814 -30.676 -22.608 1.000 32.210 30 ARG AAA O 1
ATOM 2666 N N . LYS B 1 31 ? 6.228 -30.290 -20.926 1.000 30.721 31 LYS AAA N 1
ATOM 2667 C CA . LYS B 1 31 ? 6.000 -28.835 -20.846 1.000 32.419 31 LYS AAA CA 1
ATOM 2668 C C . LYS B 1 31 ? 6.284 -28.195 -22.198 1.000 34.515 31 LYS AAA C 1
ATOM 2669 O O . LYS B 1 31 ? 5.501 -27.370 -22.658 1.000 38.037 31 LYS AAA O 1
ATOM 2688 N N . VAL B 1 32 ? 7.375 -28.586 -22.847 1.000 32.881 32 VAL AAA N 1
ATOM 2689 C CA . VAL B 1 32 ? 7.723 -28.043 -24.196 1.000 33.213 32 VAL AAA CA 1
ATOM 2690 C C . VAL B 1 32 ? 6.748 -28.603 -25.220 1.000 30.568 32 VAL AAA C 1
ATOM 2691 O O . VAL B 1 32 ? 6.264 -27.824 -26.071 1.000 37.416 32 VAL AAA O 1
ATOM 2704 N N . ALA B 1 33 ? 6.509 -29.912 -25.184 1.000 33.111 33 ALA AAA N 1
ATOM 2705 C CA . ALA B 1 33 ? 5.644 -30.607 -26.178 1.000 33.435 33 ALA AAA CA 1
ATOM 2706 C C . ALA B 1 33 ? 4.237 -30.023 -26.177 1.000 37.183 33 ALA AAA C 1
ATOM 2707 O O . ALA B 1 33 ? 3.637 -29.835 -27.257 1.000 39.509 33 ALA AAA O 1
ATOM 2714 N N . VAL B 1 34 ? 3.724 -29.717 -24.997 1.000 37.417 34 VAL AAA N 1
ATOM 2715 C CA . VAL B 1 34 ? 2.333 -29.221 -24.868 1.000 42.986 34 VAL AAA CA 1
ATOM 2716 C C . VAL B 1 34 ? 2.284 -27.782 -25.382 1.000 52.459 34 VAL AAA C 1
ATOM 2717 O O . VAL B 1 34 ? 1.370 -27.514 -26.151 1.000 58.736 34 VAL AAA O 1
ATOM 2730 N N . ALA B 1 35 ? 3.270 -26.929 -25.071 1.000 45.787 35 ALA AAA N 1
ATOM 2731 C CA . ALA B 1 35 ? 3.379 -25.546 -25.606 1.000 54.876 35 ALA AAA CA 1
ATOM 2732 C C . ALA B 1 35 ? 3.525 -25.580 -27.142 1.000 68.400 35 ALA AAA C 1
ATOM 2733 O O . ALA B 1 35 ? 2.719 -24.920 -27.838 1.000 76.818 35 ALA AAA O 1
ATOM 2740 N N . ALA B 1 36 ? 4.503 -26.330 -27.667 1.000 71.242 36 ALA AAA N 1
ATOM 2741 C CA . ALA B 1 36 ? 4.939 -26.253 -29.088 1.000 74.972 36 ALA AAA CA 1
ATOM 2742 C C . ALA B 1 36 ? 3.950 -27.000 -29.987 1.000 76.196 36 ALA AAA C 1
ATOM 2743 O O . ALA B 1 36 ? 3.574 -26.478 -31.089 1.000 67.508 36 ALA AAA O 1
ATOM 2750 N N . ALA B 1 37 ? 3.557 -28.198 -29.546 1.000 72.378 37 ALA AAA N 1
ATOM 2751 C CA . ALA B 1 37 ? 2.560 -29.060 -30.215 1.000 63.450 37 ALA AAA CA 1
ATOM 2752 C C . ALA B 1 37 ? 1.153 -28.518 -29.982 1.000 67.189 37 ALA AAA C 1
ATOM 2753 O O . ALA B 1 37 ? 0.217 -29.248 -30.337 1.000 58.167 37 ALA AAA O 1
ATOM 2760 N N . SER B 1 38 ? 0.990 -27.280 -29.501 1.000 63.224 38 SER AAA N 1
ATOM 2761 C CA . SER B 1 38 ? -0.341 -26.625 -29.398 1.000 64.359 38 SER AAA CA 1
ATOM 2762 C C . SER B 1 38 ? -0.827 -26.191 -30.790 1.000 60.887 38 SER AAA C 1
ATOM 2763 O O . SER B 1 38 ? -2.047 -25.926 -30.904 1.000 57.414 38 SER AAA O 1
ATOM 2771 N N . LYS B 1 39 ? 0.056 -26.106 -31.807 1.000 52.241 39 LYS AAA N 1
ATOM 2772 C CA . LYS B 1 39 ? -0.350 -25.667 -33.169 1.000 53.370 39 LYS AAA CA 1
ATOM 2773 C C . LYS B 1 39 ? 0.525 -26.317 -34.249 1.000 36.327 39 LYS AAA C 1
ATOM 2774 O O . LYS B 1 39 ? 1.196 -25.679 -35.057 1.000 38.486 39 LYS AAA O 1
ATOM 2793 N N . PRO B 1 40 ? 0.451 -27.650 -34.342 1.000 31.006 40 PRO AAA N 1
ATOM 2794 C CA . PRO B 1 40 ? 0.918 -28.350 -35.512 1.000 24.488 40 PRO AAA CA 1
ATOM 2795 C C . PRO B 1 40 ? 0.178 -27.973 -36.781 1.000 27.218 40 PRO AAA C 1
ATOM 2796 O O . PRO B 1 40 ? -1.006 -27.673 -36.777 1.000 25.823 40 PRO AAA O 1
ATOM 2807 N N . HIS B 1 41 ? 0.912 -28.104 -37.882 1.000 22.657 41 HIS AAA N 1
ATOM 2808 C CA . HIS B 1 41 ? 0.386 -28.057 -39.252 1.000 23.068 41 HIS AAA CA 1
ATOM 2809 C C . HIS B 1 41 ? 0.656 -29.407 -39.915 1.000 26.798 41 HIS AAA C 1
ATOM 2810 O O . HIS B 1 41 ? 1.717 -29.999 -39.721 1.000 26.162 41 HIS AAA O 1
ATOM 2825 N N . VAL B 1 42 ? -0.328 -29.888 -40.646 1.000 22.846 42 VAL AAA N 1
ATOM 2826 C CA . VAL B 1 42 ? -0.323 -31.213 -41.292 1.000 22.731 42 VAL AAA CA 1
ATOM 2827 C C . VAL B 1 42 ? -0.524 -31.057 -42.782 1.000 23.524 42 VAL AAA C 1
ATOM 2828 O O . VAL B 1 42 ? -1.323 -30.220 -43.206 1.000 25.956 42 VAL AAA O 1
ATOM 2841 N N . GLU B 1 43 ? 0.301 -31.758 -43.563 1.000 22.881 43 GLU AAA N 1
ATOM 2842 C CA . GLU B 1 43 ? 0.078 -31.906 -44.998 1.000 25.261 43 GLU AAA CA 1
ATOM 2843 C C . GLU B 1 43 ? -0.208 -33.375 -45.275 1.000 23.880 43 GLU AAA C 1
ATOM 2844 O O . GLU B 1 43 ? 0.560 -34.252 -44.821 1.000 23.783 43 GLU AAA O 1
ATOM 2856 N N . ILE B 1 44 ? -1.256 -33.627 -46.020 1.000 23.597 44 ILE AAA N 1
ATOM 2857 C CA . ILE B 1 44 ? -1.601 -34.981 -46.471 1.000 23.031 44 ILE AAA CA 1
ATOM 2858 C C . ILE B 1 44 ? -1.627 -34.990 -47.990 1.000 25.816 44 ILE AAA C 1
ATOM 2859 O O . ILE B 1 44 ? -2.294 -34.115 -48.595 1.000 25.726 44 ILE AAA O 1
ATOM 2875 N N . ARG B 1 45 ? -0.984 -35.965 -48.577 1.000 24.170 45 ARG AAA N 1
ATOM 2876 C CA . ARG B 1 45 ? -1.162 -36.336 -49.998 1.000 27.900 45 ARG AAA CA 1
ATOM 2877 C C . ARG B 1 45 ? -1.790 -37.728 -50.004 1.000 28.697 45 ARG AAA C 1
ATOM 2878 O O . ARG B 1 45 ? -1.369 -38.592 -49.236 1.000 28.521 45 ARG AAA O 1
ATOM 2899 N N . GLN B 1 46 ? -2.784 -37.947 -50.839 1.000 27.353 46 GLN AAA N 1
ATOM 2900 C CA . GLN B 1 46 ? -3.520 -39.214 -50.890 1.000 27.700 46 GLN AAA CA 1
ATOM 2901 C C . GLN B 1 46 ? -3.815 -39.580 -52.341 1.000 33.562 46 GLN AAA C 1
ATOM 2902 O O . GLN B 1 46 ? -4.309 -38.707 -53.084 1.000 37.920 46 GLN AAA O 1
ATOM 2916 N N . ASP B 1 47 ? -3.503 -40.808 -52.708 1.000 32.492 47 ASP AAA N 1
ATOM 2917 C CA . ASP B 1 47 ? -3.933 -41.404 -54.005 1.000 35.667 47 ASP AAA CA 1
ATOM 2918 C C . ASP B 1 47 ? -4.547 -42.774 -53.705 1.000 35.167 47 ASP AAA C 1
ATOM 2919 O O . ASP B 1 47 ? -3.777 -43.735 -53.533 1.000 37.773 47 ASP AAA O 1
ATOM 2928 N N . GLY B 1 48 ? -5.875 -42.825 -53.620 1.000 39.112 48 GLY AAA N 1
ATOM 2929 C CA . GLY B 1 48 ? -6.669 -43.976 -53.166 1.000 41.137 48 GLY AAA CA 1
ATOM 2930 C C . GLY B 1 48 ? -6.290 -44.420 -51.756 1.000 36.512 48 GLY AAA C 1
ATOM 2931 O O . GLY B 1 48 ? -6.582 -43.695 -50.795 1.000 38.021 48 GLY AAA O 1
ATOM 2935 N N . ASP B 1 49 ? -5.643 -45.567 -51.650 1.000 38.908 49 ASP AAA N 1
ATOM 2936 C CA . ASP B 1 49 ? -5.153 -46.151 -50.366 1.000 37.753 49 ASP AAA CA 1
ATOM 2937 C C . ASP B 1 49 ? -3.750 -45.654 -50.010 1.000 35.329 49 ASP AAA C 1
ATOM 2938 O O . ASP B 1 49 ? -3.229 -46.027 -48.926 1.000 32.286 49 ASP AAA O 1
ATOM 2947 N N . GLN B 1 50 ? -3.080 -44.927 -50.886 1.000 30.564 50 GLN AAA N 1
ATOM 2948 C CA . GLN B 1 50 ? -1.666 -44.554 -50.662 1.000 31.690 50 GLN AAA CA 1
ATOM 2949 C C . GLN B 1 50 ? -1.649 -43.152 -50.011 1.000 32.688 50 GLN AAA C 1
ATOM 2950 O O . GLN B 1 50 ? -2.291 -42.226 -50.533 1.000 28.274 50 GLN AAA O 1
ATOM 2964 N N . PHE B 1 51 ? -0.998 -43.033 -48.854 1.000 26.405 51 PHE AAA N 1
ATOM 2965 C CA . PHE B 1 51 ? -0.944 -41.790 -48.049 1.000 27.225 51 PHE AAA CA 1
ATOM 2966 C C . PHE B 1 51 ? 0.495 -41.341 -47.775 1.000 27.859 51 PHE AAA C 1
ATOM 2967 O O . PHE B 1 51 ? 1.445 -42.142 -47.580 1.000 29.676 51 PHE AAA O 1
ATOM 2984 N N . TYR B 1 52 ? 0.628 -40.026 -47.725 1.000 24.732 52 TYR AAA N 1
ATOM 2985 C CA . TYR B 1 52 ? 1.802 -39.300 -47.195 1.000 22.997 52 TYR AAA CA 1
ATOM 2986 C C . TYR B 1 52 ? 1.265 -38.317 -46.164 1.000 23.156 52 TYR AAA C 1
ATOM 2987 O O . TYR B 1 52 ? 0.322 -37.603 -46.484 1.000 24.101 52 TYR AAA O 1
ATOM 3005 N N . ILE B 1 53 ? 1.736 -38.421 -44.910 1.000 20.543 53 ILE AAA N 1
ATOM 3006 C CA . ILE B 1 53 ? 1.281 -37.517 -43.837 1.000 21.684 53 ILE AAA CA 1
ATOM 3007 C C . ILE B 1 53 ? 2.490 -36.903 -43.166 1.000 23.752 53 ILE AAA C 1
ATOM 3008 O O . ILE B 1 53 ? 3.325 -37.625 -42.574 1.000 24.779 53 ILE AAA O 1
ATOM 3024 N N . LYS B 1 54 ? 2.582 -35.574 -43.246 1.000 22.460 54 LYS AAA N 1
ATOM 3025 C CA . LYS B 1 54 ? 3.663 -34.823 -42.586 1.000 22.346 54 LYS AAA CA 1
ATOM 3026 C C . LYS B 1 54 ? 3.067 -33.955 -41.509 1.000 24.007 54 LYS AAA C 1
ATOM 3027 O O . LYS B 1 54 ? 2.117 -33.204 -41.809 1.000 24.206 54 LYS AAA O 1
ATOM 3046 N N . THR B 1 55 ? 3.581 -34.080 -40.281 1.000 22.037 55 THR AAA N 1
ATOM 3047 C CA . THR B 1 55 ? 3.133 -33.246 -39.156 1.000 22.207 55 THR AAA CA 1
ATOM 3048 C C . THR B 1 55 ? 4.293 -32.413 -38.661 1.000 23.154 55 THR AAA C 1
ATOM 3049 O O . THR B 1 55 ? 5.321 -33.006 -38.283 1.000 24.872 55 THR AAA O 1
ATOM 3060 N N . SER B 1 56 ? 4.154 -31.094 -38.680 1.000 23.797 56 SER AAA N 1
ATOM 3061 C CA . SER B 1 56 ? 5.282 -30.217 -38.280 1.000 26.813 56 SER AAA CA 1
ATOM 3062 C C . SER B 1 56 ? 4.934 -29.263 -37.168 1.000 25.610 56 SER AAA C 1
ATOM 3063 O O . SER B 1 56 ? 3.867 -28.626 -37.150 1.000 23.666 56 SER AAA O 1
ATOM 3071 N N . THR B 1 57 ? 5.897 -29.161 -36.250 1.000 24.853 57 THR AAA N 1
ATOM 3072 C CA . THR B 1 57 ? 5.979 -28.134 -35.218 1.000 27.828 57 THR AAA CA 1
ATOM 3073 C C . THR B 1 57 ? 7.430 -27.633 -35.208 1.000 28.118 57 THR AAA C 1
ATOM 3074 O O . THR B 1 57 ? 8.273 -28.259 -35.830 1.000 26.368 57 THR AAA O 1
ATOM 3085 N N . THR B 1 58 ? 7.686 -26.573 -34.482 1.000 30.630 58 THR AAA N 1
ATOM 3086 C CA . THR B 1 58 ? 9.043 -26.009 -34.310 1.000 37.513 58 THR AAA CA 1
ATOM 3087 C C . THR B 1 58 ? 9.943 -27.075 -33.655 1.000 39.338 58 THR AAA C 1
ATOM 3088 O O . THR B 1 58 ? 11.107 -27.144 -33.999 1.000 47.982 58 THR AAA O 1
ATOM 3099 N N . VAL B 1 59 ? 9.386 -27.938 -32.808 1.000 34.785 59 VAL AAA N 1
ATOM 3100 C CA . VAL B 1 59 ? 10.110 -28.881 -31.911 1.000 39.148 59 VAL AAA CA 1
ATOM 3101 C C . VAL B 1 59 ? 10.351 -30.214 -32.612 1.000 41.652 59 VAL AAA C 1
ATOM 3102 O O . VAL B 1 59 ? 11.347 -30.888 -32.306 1.000 39.944 59 VAL AAA O 1
ATOM 3115 N N . ARG B 1 60 ? 9.465 -30.618 -33.524 1.000 33.981 60 ARG AAA N 1
ATOM 3116 C CA . ARG B 1 60 ? 9.506 -31.970 -34.096 1.000 31.683 60 ARG AAA CA 1
ATOM 3117 C C . ARG B 1 60 ? 8.681 -32.017 -35.378 1.000 28.353 60 ARG AAA C 1
ATOM 3118 O O . ARG B 1 60 ? 7.519 -31.562 -35.361 1.000 31.135 60 ARG AAA O 1
ATOM 3139 N N . THR B 1 61 ? 9.264 -32.584 -36.411 1.000 28.832 61 THR AAA N 1
ATOM 3140 C CA . THR B 1 61 ? 8.539 -32.921 -37.663 1.000 28.531 61 THR AAA CA 1
ATOM 3141 C C . THR B 1 61 ? 8.587 -34.427 -37.892 1.000 31.811 61 THR AAA C 1
ATOM 3142 O O . THR B 1 61 ? 9.679 -34.991 -37.806 1.000 32.210 61 THR AAA O 1
ATOM 3153 N N . THR B 1 62 ? 7.453 -35.052 -38.231 1.000 28.983 62 THR AAA N 1
ATOM 3154 C CA . THR B 1 62 ? 7.406 -36.479 -38.646 1.000 30.799 62 THR AAA CA 1
ATOM 3155 C C . THR B 1 62 ? 6.753 -36.584 -40.008 1.000 32.029 62 THR AAA C 1
ATOM 3156 O O . THR B 1 62 ? 5.872 -35.752 -40.350 1.000 29.068 62 THR AAA O 1
ATOM 3167 N N . GLU B 1 63 ? 7.183 -37.550 -40.790 1.000 28.566 63 GLU AAA N 1
ATOM 3168 C CA . GLU B 1 63 ? 6.562 -37.872 -42.087 1.000 31.004 63 GLU AAA CA 1
ATOM 3169 C C . GLU B 1 63 ? 6.349 -39.374 -42.140 1.000 33.147 63 GLU AAA C 1
ATOM 3170 O O . GLU B 1 63 ? 7.302 -40.116 -41.857 1.000 31.111 63 GLU AAA O 1
ATOM 3182 N N . ILE B 1 64 ? 5.194 -39.819 -42.580 1.000 25.650 64 ILE AAA N 1
ATOM 3183 C CA . ILE B 1 64 ? 4.951 -41.263 -42.833 1.000 29.802 64 ILE AAA CA 1
ATOM 3184 C C . ILE B 1 64 ? 4.394 -41.411 -44.238 1.000 29.943 64 ILE AAA C 1
ATOM 3185 O O . ILE B 1 64 ? 3.640 -40.546 -44.693 1.000 25.572 64 ILE AAA O 1
ATOM 3201 N N . ASN B 1 65 ? 4.771 -42.516 -44.871 1.000 27.605 65 ASN AAA N 1
ATOM 3202 C CA . ASN B 1 65 ? 4.286 -42.996 -46.172 1.000 29.839 65 ASN AAA CA 1
ATOM 3203 C C . ASN B 1 65 ? 3.732 -44.387 -45.925 1.000 31.464 65 ASN AAA C 1
ATOM 3204 O O . ASN B 1 65 ? 4.471 -45.209 -45.348 1.000 32.178 65 ASN AAA O 1
ATOM 3215 N N . PHE B 1 66 ? 2.475 -44.638 -46.283 1.000 27.245 66 PHE AAA N 1
ATOM 3216 C CA . PHE B 1 66 ? 1.867 -45.952 -46.069 1.000 32.203 66 PHE AAA CA 1
ATOM 3217 C C . PHE B 1 66 ? 0.798 -46.153 -47.124 1.000 32.756 66 PHE AAA C 1
ATOM 3218 O O . PHE B 1 66 ? 0.220 -45.180 -47.670 1.000 28.106 66 PHE AAA O 1
ATOM 3235 N N . LYS B 1 67 ? 0.544 -47.423 -47.391 1.000 29.584 67 LYS AAA N 1
ATOM 3236 C CA . LYS B 1 67 ? -0.668 -47.856 -48.103 1.000 32.301 67 LYS AAA CA 1
ATOM 3237 C C . LYS B 1 67 ? -1.585 -48.529 -47.088 1.000 30.941 67 LYS AAA C 1
ATOM 3238 O O . LYS B 1 67 ? -1.098 -49.387 -46.329 1.000 29.475 67 LYS AAA O 1
ATOM 3257 N N . VAL B 1 68 ? -2.866 -48.178 -47.097 1.000 28.229 68 VAL AAA N 1
ATOM 3258 C CA . VAL B 1 68 ? -3.871 -48.829 -46.225 1.000 29.937 68 VAL AAA CA 1
ATOM 3259 C C . VAL B 1 68 ? -3.801 -50.338 -46.495 1.000 33.821 68 VAL AAA C 1
ATOM 3260 O O . VAL B 1 68 ? -3.723 -50.729 -47.692 1.000 32.215 68 VAL AAA O 1
ATOM 3273 N N . GLY B 1 69 ? -3.672 -51.148 -45.440 1.000 30.714 69 GLY AAA N 1
ATOM 3274 C CA . GLY B 1 69 ? -3.608 -52.626 -45.532 1.000 31.246 69 GLY AAA CA 1
ATOM 3275 C C . GLY B 1 69 ? -2.192 -53.167 -45.614 1.000 27.693 69 GLY AAA C 1
ATOM 3276 O O . GLY B 1 69 ? -2.051 -54.403 -45.587 1.000 31.320 69 GLY AAA O 1
ATOM 3280 N N . GLU B 1 70 ? -1.155 -52.331 -45.712 1.000 26.876 70 GLU AAA N 1
ATOM 3281 C CA . GLU B 1 70 ? 0.265 -52.742 -45.824 1.000 28.349 70 GLU AAA CA 1
ATOM 3282 C C . GLU B 1 70 ? 1.048 -52.292 -44.587 1.000 31.517 70 GLU AAA C 1
ATOM 3283 O O . GLU B 1 70 ? 0.935 -51.133 -44.157 1.000 33.428 70 GLU AAA O 1
ATOM 3295 N N 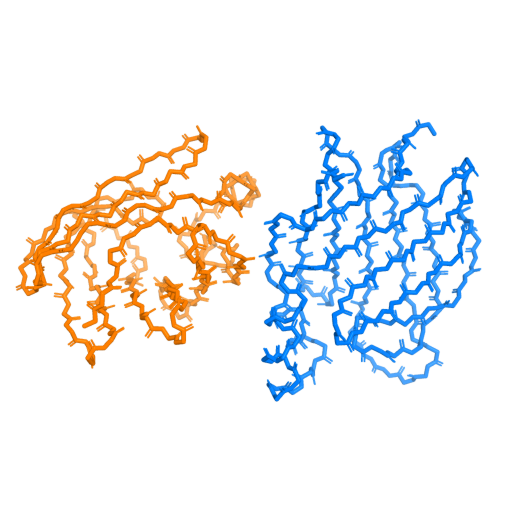. GLY B 1 71 ? 1.842 -53.200 -44.027 1.000 29.998 71 GLY AAA N 1
ATOM 3296 C CA . GLY B 1 71 ? 2.714 -52.877 -42.897 1.000 28.903 71 GLY AAA CA 1
ATOM 3297 C C . GLY B 1 71 ? 3.700 -51.775 -43.239 1.000 29.678 71 GLY AAA C 1
ATOM 3298 O O . GLY B 1 71 ? 4.198 -51.714 -44.349 1.000 30.477 71 GLY AAA O 1
ATOM 3302 N N . PHE B 1 72 ? 4.025 -50.951 -42.266 1.000 27.357 72 PHE AAA N 1
ATOM 3303 C CA . PHE B 1 72 ? 5.065 -49.914 -42.383 1.000 29.253 72 PHE AAA CA 1
ATOM 3304 C C . PHE B 1 72 ? 5.679 -49.724 -41.005 1.000 26.265 72 PHE AAA C 1
ATOM 3305 O O . PHE B 1 72 ? 5.115 -50.192 -40.024 1.000 29.968 72 PHE AAA O 1
ATOM 3322 N N . GLU B 1 73 ? 6.763 -48.982 -40.951 1.000 30.622 73 GLU AAA N 1
ATOM 3323 C CA . GLU B 1 73 ? 7.447 -48.644 -39.673 1.000 33.113 73 GLU AAA CA 1
ATOM 3324 C C . GLU B 1 73 ? 7.303 -47.155 -39.406 1.000 30.922 73 GLU AAA C 1
ATOM 3325 O O . GLU B 1 73 ? 7.327 -46.380 -40.353 1.000 32.767 73 GLU AAA O 1
ATOM 3337 N N . GLU B 1 74 ? 7.053 -46.774 -38.169 1.000 29.651 74 GLU AAA N 1
ATOM 3338 C CA . GLU B 1 74 ? 7.013 -45.340 -37.803 1.000 32.027 74 GLU AAA CA 1
ATOM 3339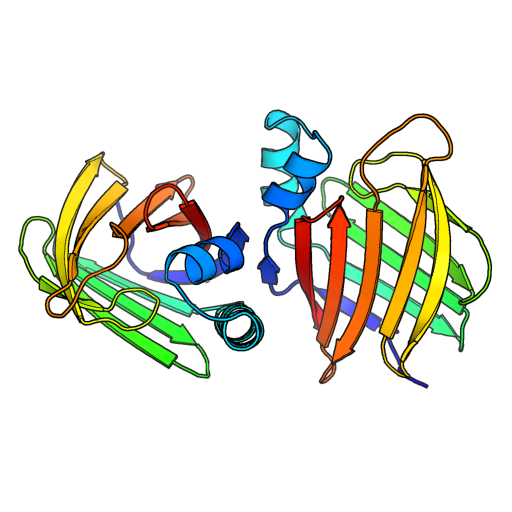 C C . GLU B 1 74 ? 7.494 -45.251 -36.364 1.000 31.731 74 GLU AAA C 1
ATOM 3340 O O . GLU B 1 74 ? 8.158 -46.195 -35.888 1.000 35.585 74 GLU AAA O 1
ATOM 3352 N N . GLU B 1 75 ? 7.184 -44.157 -35.685 1.000 32.137 75 GLU AAA N 1
ATOM 3353 C CA . GLU B 1 75 ? 7.501 -43.980 -34.260 1.000 31.300 75 GLU AAA CA 1
ATOM 3354 C C . GLU B 1 75 ? 6.193 -43.709 -33.526 1.000 30.402 75 GLU AAA C 1
ATOM 3355 O O . GLU B 1 75 ? 5.288 -43.113 -34.154 1.000 29.255 75 GLU AAA O 1
ATOM 3367 N N . THR B 1 76 ? 6.124 -44.136 -32.273 1.000 27.302 76 THR AAA N 1
ATOM 3368 C CA . THR B 1 76 ? 5.074 -43.705 -31.324 1.000 28.926 76 THR AAA CA 1
ATOM 3369 C C . THR B 1 76 ? 5.226 -42.194 -31.107 1.000 29.430 76 THR AAA C 1
ATOM 3370 O O . THR B 1 76 ? 6.261 -41.576 -31.467 1.000 29.376 76 THR AAA O 1
ATOM 3381 N N . VAL B 1 77 ? 4.229 -41.579 -30.475 1.000 29.730 77 VAL AAA N 1
ATOM 3382 C CA . VAL B 1 77 ? 4.259 -40.126 -30.170 1.000 31.758 77 VAL AAA CA 1
ATOM 3383 C C . VAL B 1 77 ? 5.528 -39.794 -29.386 1.000 34.352 77 VAL AAA C 1
ATOM 3384 O O . VAL B 1 77 ? 6.104 -38.716 -29.627 1.000 36.407 77 VAL AAA O 1
ATOM 3397 N N . ASP B 1 78 ? 5.972 -40.690 -28.490 1.000 33.874 78 ASP AAA N 1
ATOM 3398 C CA . ASP B 1 78 ? 7.163 -40.444 -27.632 1.000 36.160 78 ASP AAA CA 1
ATOM 3399 C C . ASP B 1 78 ? 8.455 -40.946 -28.310 1.000 34.463 78 ASP AAA C 1
ATOM 3400 O O . ASP B 1 78 ? 9.505 -41.008 -27.645 1.000 38.709 78 ASP AAA O 1
ATOM 3409 N N . GLY B 1 79 ? 8.386 -41.311 -29.574 1.000 34.363 79 GLY AAA N 1
ATOM 3410 C CA . GLY B 1 79 ? 9.570 -41.512 -30.438 1.000 34.126 79 GLY AAA CA 1
ATOM 3411 C C . GLY B 1 79 ? 10.150 -42.917 -30.397 1.000 36.234 79 GLY AAA C 1
ATOM 3412 O O . GLY B 1 79 ? 11.321 -43.076 -30.774 1.000 37.339 79 GLY AAA O 1
ATOM 3416 N N A ARG B 1 80 ? 9.360 -43.924 -30.035 0.500 32.149 80 ARG AAA N 1
ATOM 3417 N N B ARG B 1 80 ? 9.386 -43.924 -29.961 0.500 33.526 80 ARG AAA N 1
ATOM 3418 C CA A ARG B 1 80 ? 9.832 -45.329 -30.015 0.500 36.569 80 ARG AAA CA 1
ATOM 3419 C CA B ARG B 1 80 ? 9.841 -45.338 -30.003 0.500 38.507 80 ARG AAA CA 1
ATOM 3420 C C A ARG B 1 80 ? 9.437 -46.029 -31.320 0.500 36.061 80 ARG AAA C 1
ATOM 3421 C C B ARG B 1 80 ? 9.489 -45.920 -31.379 0.500 37.376 80 ARG AAA C 1
ATOM 3422 O O A ARG B 1 80 ? 8.275 -45.903 -31.751 0.500 30.404 80 ARG AAA O 1
ATOM 3423 O O B ARG B 1 80 ? 8.423 -45.592 -31.926 0.500 30.256 80 ARG AAA O 1
ATOM 3464 N N . LYS B 1 81 ? 10.401 -46.695 -31.970 1.000 37.417 81 LYS AAA N 1
ATOM 3465 C CA . LYS B 1 81 ? 10.163 -47.335 -33.291 1.000 36.712 81 LYS AAA CA 1
ATOM 3466 C C . LYS B 1 81 ? 9.065 -48.384 -33.147 1.000 31.391 81 LYS AAA C 1
ATOM 3467 O O . LYS B 1 81 ? 9.038 -49.145 -32.170 1.000 33.021 81 LYS AAA O 1
ATOM 3486 N N . CYS B 1 82 ? 8.114 -48.418 -34.098 1.000 29.408 82 CYS AAA N 1
ATOM 3487 C CA . CYS B 1 82 ? 7.015 -49.383 -34.035 1.000 28.572 82 CYS AAA CA 1
ATOM 3488 C C . CYS B 1 82 ? 6.709 -49.895 -35.450 1.000 28.199 82 CYS AAA C 1
ATOM 3489 O O . CYS B 1 82 ? 7.091 -49.227 -36.412 1.000 33.218 82 CYS AAA O 1
ATOM 3497 N N . ARG B 1 83 ? 6.127 -51.073 -35.501 1.000 28.948 83 ARG AAA N 1
ATOM 3498 C CA . ARG B 1 83 ? 5.593 -51.660 -36.733 1.000 30.699 83 ARG AAA CA 1
ATOM 3499 C C . ARG B 1 83 ? 4.112 -51.336 -36.721 1.000 28.404 83 ARG AAA C 1
ATOM 3500 O O . ARG B 1 83 ? 3.426 -51.643 -35.742 1.000 31.332 83 ARG AAA O 1
ATOM 3521 N N . SER B 1 84 ? 3.621 -50.772 -37.815 1.000 26.957 84 SER AAA N 1
ATOM 3522 C CA . SER B 1 84 ? 2.220 -50.279 -37.912 1.000 29.131 84 SER AAA CA 1
ATOM 3523 C C . SER B 1 84 ? 1.447 -50.887 -39.065 1.000 25.431 84 SER AAA C 1
ATOM 3524 O O . SER B 1 84 ? 2.015 -51.202 -40.088 1.000 27.823 84 SER AAA O 1
ATOM 3532 N N . LEU B 1 85 ? 0.147 -50.978 -38.864 1.000 27.736 85 LEU AAA N 1
ATOM 3533 C CA . LEU B 1 85 ? -0.812 -51.378 -39.912 1.000 27.763 85 LEU AAA CA 1
ATOM 3534 C C . LEU B 1 85 ? -2.037 -50.460 -39.852 1.000 24.220 85 LEU AAA C 1
ATOM 3535 O O . LEU B 1 85 ? -2.747 -50.486 -38.853 1.000 26.562 85 LEU AAA O 1
ATOM 3551 N N . ALA B 1 86 ? -2.331 -49.771 -40.949 1.000 26.367 86 ALA AAA N 1
ATOM 3552 C CA . ALA B 1 86 ? -3.569 -48.962 -41.090 1.000 26.415 86 ALA AAA CA 1
ATOM 3553 C C . ALA B 1 86 ? -4.632 -49.781 -41.824 1.000 25.898 86 ALA AAA C 1
ATOM 3554 O O . ALA B 1 86 ? -4.296 -50.429 -42.846 1.000 32.237 86 ALA AAA O 1
ATOM 3561 N N . THR B 1 87 ? -5.856 -49.711 -41.350 1.000 27.542 87 THR AAA N 1
ATOM 3562 C CA . THR B 1 87 ? -7.068 -50.391 -41.895 1.000 28.334 87 THR AAA CA 1
ATOM 3563 C C . THR B 1 87 ? -8.181 -49.358 -42.048 1.000 30.188 87 THR AAA C 1
ATOM 3564 O O . THR B 1 87 ? -8.273 -48.464 -41.207 1.000 28.157 87 THR AAA O 1
ATOM 3575 N N . TRP B 1 88 ? -9.057 -49.491 -43.050 1.000 31.200 88 TRP AAA N 1
ATOM 3576 C CA . TRP B 1 88 ? -10.345 -48.740 -43.068 1.000 33.906 88 TRP AAA CA 1
ATOM 3577 C C . TRP B 1 88 ? -11.251 -49.314 -41.989 1.000 36.792 88 TRP AAA C 1
ATOM 3578 O O . TRP B 1 88 ? -11.501 -50.514 -42.046 1.000 42.563 88 TRP AAA O 1
ATOM 3599 N N . GLU B 1 89 ? -11.634 -48.514 -41.007 1.000 38.558 89 GLU AAA N 1
ATOM 3600 C CA . GLU B 1 89 ? -12.539 -48.913 -39.902 1.000 43.160 89 GLU AAA CA 1
ATOM 3601 C C . GLU B 1 89 ? -13.966 -48.615 -40.364 1.000 47.913 89 GLU AAA C 1
ATOM 3602 O O . GLU B 1 89 ? -14.920 -49.279 -39.908 1.000 50.852 89 GLU AAA O 1
ATOM 3614 N N . ASN B 1 90 ? -14.093 -47.627 -41.238 1.000 46.592 90 ASN AAA N 1
ATOM 3615 C CA . ASN B 1 90 ? -15.347 -47.303 -41.954 1.000 54.097 90 ASN AAA CA 1
ATOM 3616 C C . ASN B 1 90 ? -14.924 -46.493 -43.177 1.000 54.018 90 ASN AAA C 1
ATOM 3617 O O . ASN B 1 90 ? -13.687 -46.389 -43.423 1.000 46.586 90 ASN AAA O 1
ATOM 3628 N N . GLU B 1 91 ? -15.879 -45.965 -43.939 1.000 52.941 91 GLU AAA N 1
ATOM 3629 C CA . GLU B 1 91 ? -15.552 -45.308 -45.234 1.000 53.657 91 GLU AAA CA 1
ATOM 3630 C C . GLU B 1 91 ? -14.740 -44.037 -44.955 1.000 43.920 91 GLU AAA C 1
ATOM 3631 O O . GLU B 1 91 ? -13.976 -43.633 -45.838 1.000 45.446 91 GLU AAA O 1
ATOM 3643 N N . ASN B 1 92 ? -14.864 -43.435 -43.767 1.000 38.535 92 ASN AAA N 1
ATOM 3644 C CA . ASN B 1 92 ? -14.219 -42.121 -43.507 1.000 38.080 92 ASN AAA CA 1
ATOM 3645 C C . ASN B 1 92 ? -13.136 -42.206 -42.420 1.000 30.473 92 ASN AAA C 1
ATOM 3646 O O . ASN B 1 92 ? -12.780 -41.147 -41.950 1.000 29.306 92 ASN AAA O 1
ATOM 3657 N N . LYS B 1 93 ? -12.745 -43.406 -42.005 1.000 32.451 93 LYS AAA N 1
ATOM 3658 C CA . LYS B 1 93 ? -11.888 -43.557 -40.802 1.000 32.351 93 LYS AAA CA 1
ATOM 3659 C C . LYS B 1 93 ? -10.788 -44.589 -41.044 1.000 30.792 93 LYS AAA C 1
ATOM 3660 O O . LYS B 1 93 ? -11.111 -45.730 -41.414 1.000 30.826 93 LYS AAA O 1
ATOM 3679 N N . ILE B 1 94 ? -9.528 -44.199 -40.782 1.000 25.158 94 ILE AAA N 1
ATOM 3680 C CA . ILE B 1 94 ? -8.350 -45.114 -40.777 1.000 27.532 94 ILE AAA CA 1
ATOM 3681 C C . ILE B 1 94 ? -7.994 -45.417 -39.322 1.000 26.363 94 ILE AAA C 1
ATOM 3682 O O . ILE B 1 94 ? -7.886 -44.480 -38.528 1.000 25.969 94 ILE AAA O 1
ATOM 3698 N N . HIS B 1 95 ? -7.841 -46.695 -38.999 1.000 26.592 95 HIS AAA N 1
ATOM 3699 C CA . HIS B 1 95 ? -7.366 -47.148 -37.677 1.000 25.402 95 HIS AAA CA 1
ATOM 3700 C C . HIS B 1 95 ? -5.983 -47.763 -37.857 1.000 25.401 95 HIS AAA C 1
ATOM 3701 O O . HIS B 1 95 ? -5.797 -48.648 -38.706 1.000 25.334 95 HIS AAA O 1
ATOM 3716 N N . CYS B 1 96 ? -5.030 -47.310 -37.071 1.000 23.906 96 CYS AAA N 1
ATOM 3717 C CA . CYS B 1 96 ? -3.656 -47.765 -37.233 1.000 22.958 96 CYS AAA CA 1
ATOM 3718 C C . CYS B 1 96 ? -3.256 -48.458 -35.940 1.000 25.874 96 CYS AAA C 1
ATOM 3719 O O . CYS B 1 96 ? -3.179 -47.799 -34.916 1.000 25.730 96 CYS AAA O 1
ATOM 3727 N N . THR B 1 97 ? -2.985 -49.757 -36.039 1.000 27.146 97 THR AAA N 1
ATOM 3728 C CA . THR B 1 97 ? -2.466 -50.574 -34.909 1.000 29.608 97 THR AAA CA 1
ATOM 3729 C C . THR B 1 97 ? -0.946 -50.548 -34.923 1.000 31.293 97 THR AAA C 1
ATOM 3730 O O . THR B 1 97 ? -0.315 -50.528 -35.993 1.000 32.221 97 THR AAA O 1
ATOM 3741 N N . GLN B 1 98 ? -0.343 -50.505 -33.745 1.000 27.776 98 GLN AAA N 1
ATOM 3742 C CA . GLN B 1 98 ? 1.093 -50.323 -33.582 1.000 28.224 98 GLN AAA CA 1
ATOM 3743 C C . GLN B 1 98 ? 1.624 -51.408 -32.641 1.000 30.289 98 GLN AAA C 1
ATOM 3744 O O . GLN B 1 98 ? 0.928 -51.668 -31.647 1.000 30.099 98 GLN AAA O 1
ATOM 3758 N N . THR B 1 99 ? 2.825 -51.902 -32.934 1.000 31.395 99 THR AAA N 1
ATOM 3759 C CA . THR B 1 99 ? 3.616 -52.828 -32.041 1.000 30.167 99 THR AAA CA 1
ATOM 3760 C C . THR B 1 99 ? 5.069 -52.337 -31.939 1.000 30.650 99 THR AAA C 1
ATOM 3761 O O . THR B 1 99 ? 5.678 -52.111 -32.968 1.000 29.812 99 THR AAA O 1
ATOM 3772 N N . LEU B 1 100 ? 5.624 -52.104 -30.728 1.000 32.392 100 LEU AAA N 1
ATOM 3773 C CA . LEU B 1 100 ? 7.031 -51.662 -30.540 1.000 39.283 100 LEU AAA CA 1
ATOM 3774 C C . LEU B 1 100 ? 8.016 -52.660 -31.160 1.000 39.585 100 LEU AAA C 1
ATOM 3775 O O . LEU B 1 100 ? 7.782 -53.860 -30.971 1.000 45.248 100 LEU AAA O 1
ATOM 3791 N N . LEU B 1 101 ? 9.035 -52.185 -31.886 1.000 47.453 101 LEU AAA N 1
ATOM 3792 C CA . LEU B 1 101 ? 10.115 -53.047 -32.450 1.000 47.824 101 LEU AAA CA 1
ATOM 3793 C C . LEU B 1 101 ? 10.953 -53.607 -31.290 1.000 59.287 101 LEU AAA C 1
ATOM 3794 O O . LEU B 1 101 ? 11.398 -54.767 -31.385 1.000 59.288 101 LEU AAA O 1
ATOM 3810 N N . GLU B 1 102 ? 11.137 -52.813 -30.234 1.000 55.041 102 GLU AAA N 1
ATOM 3811 C CA . GLU B 1 102 ? 12.070 -53.122 -29.129 1.000 63.387 102 GLU AAA CA 1
ATOM 3812 C C . GLU B 1 102 ? 11.446 -52.693 -27.803 1.000 58.388 102 GLU AAA C 1
ATOM 3813 O O . GLU B 1 102 ? 11.128 -51.516 -27.628 1.000 60.952 102 GLU AAA O 1
ATOM 3825 N N . GLY B 1 103 ? 11.323 -53.639 -26.885 1.000 54.958 103 GLY AAA N 1
ATOM 3826 C CA . GLY B 1 103 ? 11.001 -53.338 -25.491 1.000 49.825 103 GLY AAA CA 1
ATOM 3827 C C . GLY B 1 103 ? 9.517 -53.442 -25.263 1.000 52.355 103 GLY AAA C 1
ATOM 3828 O O . GLY B 1 103 ? 8.792 -53.983 -26.119 1.000 48.458 103 GLY AAA O 1
ATOM 3832 N N . ASP B 1 104 ? 9.097 -52.958 -24.111 1.000 50.374 104 ASP AAA N 1
ATOM 3833 C CA . ASP B 1 104 ? 7.718 -53.090 -23.616 1.000 55.144 104 ASP AAA CA 1
ATOM 3834 C C . ASP B 1 104 ? 7.214 -51.675 -23.364 1.000 47.758 104 ASP AAA C 1
ATOM 3835 O O . ASP B 1 104 ? 7.997 -50.731 -23.203 1.000 43.845 104 ASP AAA O 1
ATOM 3844 N N . GLY B 1 105 ? 5.911 -51.559 -23.325 1.000 42.910 105 GLY AAA N 1
ATOM 3845 C CA . GLY B 1 105 ? 5.261 -50.264 -23.171 1.000 38.688 105 GLY AAA CA 1
ATOM 3846 C C . GLY B 1 105 ? 3.765 -50.416 -23.316 1.000 35.063 105 GLY AAA C 1
ATOM 3847 O O . GLY B 1 105 ? 3.250 -51.492 -23.603 1.000 35.970 105 GLY AAA O 1
ATOM 3851 N N . PRO B 1 106 ? 3.036 -49.299 -23.150 1.000 37.393 106 PRO AAA N 1
ATOM 3852 C CA . PRO B 1 106 ? 1.588 -49.304 -23.267 1.000 35.790 106 PRO AAA CA 1
ATOM 3853 C C . PRO B 1 106 ? 1.184 -49.677 -24.697 1.000 29.161 106 PRO AAA C 1
ATOM 3854 O O . PRO B 1 106 ? 1.952 -49.486 -25.617 1.000 32.118 106 PRO AAA O 1
ATOM 3865 N N . LYS B 1 107 ? -0.015 -50.215 -24.841 1.000 28.915 107 LYS AAA N 1
ATOM 3866 C CA . LYS B 1 107 ? -0.631 -50.494 -26.144 1.000 30.429 107 LYS AAA CA 1
ATOM 3867 C C . LYS B 1 107 ? -0.998 -49.140 -26.766 1.000 26.318 107 LYS AAA C 1
ATOM 3868 O O . LYS B 1 107 ? -1.731 -48.375 -26.111 1.000 28.363 107 LYS AAA O 1
ATOM 3887 N N . THR B 1 108 ? -0.528 -48.900 -27.973 1.000 26.683 108 THR AAA N 1
ATOM 3888 C CA . THR B 1 108 ? -0.711 -47.596 -28.666 1.000 25.965 108 THR AAA CA 1
ATOM 3889 C C . THR B 1 108 ? -1.416 -47.836 -29.982 1.000 24.382 108 THR AAA C 1
ATOM 3890 O O . THR B 1 108 ? -1.280 -48.920 -30.621 1.000 24.895 108 THR AAA O 1
ATOM 3901 N N . TYR B 1 109 ? -2.147 -46.814 -30.421 1.000 21.710 109 TYR AAA N 1
ATOM 3902 C CA . TYR B 1 109 ? -2.767 -46.819 -31.758 1.000 21.523 109 TYR AAA CA 1
ATOM 3903 C C . TYR B 1 109 ? -3.047 -45.356 -32.102 1.000 20.057 109 TYR AAA C 1
ATOM 3904 O O . TYR B 1 109 ? -2.942 -44.472 -31.267 1.000 20.141 109 TYR AAA O 1
ATOM 3922 N N . TRP B 1 110 ? -3.395 -45.127 -33.357 1.000 22.168 110 TRP AAA N 1
ATOM 3923 C CA . TRP B 1 110 ? -3.965 -43.825 -33.756 1.000 21.478 110 TRP AAA CA 1
ATOM 3924 C C . TRP B 1 110 ? -5.130 -44.099 -34.689 1.000 19.868 110 TRP AAA C 1
ATOM 3925 O O . TRP B 1 110 ? -5.125 -45.166 -35.406 1.000 21.788 110 TRP AAA O 1
ATOM 3946 N N . THR B 1 111 ? -6.010 -43.116 -34.780 1.000 23.083 111 THR AAA N 1
ATOM 3947 C CA . THR B 1 111 ? -7.083 -43.123 -35.773 1.000 20.833 111 THR AAA CA 1
ATOM 3948 C C . THR B 1 111 ? -7.150 -41.743 -36.42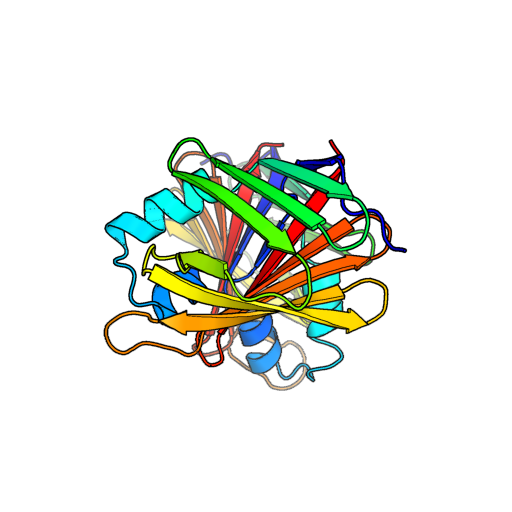9 1.000 19.550 111 THR AAA C 1
ATOM 3949 O O . THR B 1 111 ? -6.896 -40.740 -35.783 1.000 19.417 111 THR AAA O 1
ATOM 3960 N N . ARG B 1 112 ? -7.508 -41.720 -37.700 1.000 21.745 112 ARG AAA N 1
ATOM 3961 C CA . ARG B 1 112 ? -7.748 -40.465 -38.409 1.000 18.955 112 ARG AAA CA 1
ATOM 3962 C C . ARG B 1 112 ? -9.106 -40.605 -39.134 1.000 19.939 112 ARG AAA C 1
ATOM 3963 O O . ARG B 1 112 ? -9.282 -41.562 -39.857 1.000 23.027 112 ARG AAA O 1
ATOM 3984 N N . GLU B 1 113 ? -9.983 -39.676 -38.846 1.000 24.452 113 GLU AAA N 1
ATOM 3985 C CA . GLU B 1 113 ? -11.372 -39.708 -39.411 1.000 28.357 113 GLU AAA CA 1
ATOM 3986 C C . GLU B 1 113 ? -11.694 -38.344 -40.009 1.000 26.651 113 GLU AAA C 1
ATOM 3987 O O . GLU B 1 113 ? -11.414 -37.323 -39.375 1.000 25.459 113 GLU AAA O 1
ATOM 3999 N N . LEU B 1 114 ? -12.397 -38.361 -41.145 1.000 27.584 114 LEU AAA N 1
ATOM 4000 C CA . LEU B 1 114 ? -12.983 -37.143 -41.741 1.000 29.832 114 LEU AAA CA 1
ATOM 4001 C C . LEU B 1 114 ? -14.437 -37.055 -41.298 1.000 29.437 114 LEU AAA C 1
ATOM 4002 O O . LEU B 1 114 ? -15.125 -37.998 -41.547 1.000 34.476 114 LEU AAA O 1
ATOM 4018 N N . ALA B 1 115 ? -14.808 -36.023 -40.585 1.000 32.122 115 ALA AAA N 1
ATOM 4019 C CA . ALA B 1 115 ? -16.194 -35.824 -40.096 1.000 33.915 115 ALA AAA CA 1
ATOM 4020 C C . ALA B 1 115 ? -16.544 -34.368 -40.336 1.000 29.342 115 ALA AAA C 1
ATOM 4021 O O . ALA B 1 115 ? -15.958 -33.468 -39.694 1.000 33.290 115 ALA AAA O 1
ATOM 4028 N N . ASN B 1 116 ? -17.456 -34.122 -41.286 1.000 38.215 116 ASN AAA N 1
ATOM 4029 C CA . ASN B 1 116 ? -17.914 -32.748 -41.614 1.000 33.463 116 ASN AAA CA 1
ATOM 4030 C C . ASN B 1 116 ? -16.701 -31.907 -42.040 1.000 33.330 116 ASN AAA C 1
ATOM 4031 O O . ASN B 1 116 ? -16.525 -30.770 -41.552 1.000 37.045 116 ASN AAA O 1
ATOM 4042 N N . ASP B 1 117 ? -15.850 -32.517 -42.855 1.000 36.331 117 ASP AAA N 1
ATOM 4043 C CA . ASP B 1 117 ? -14.603 -31.907 -43.374 1.000 39.845 117 ASP AAA CA 1
ATOM 4044 C C . ASP B 1 117 ? -13.624 -31.491 -42.263 1.000 40.295 117 ASP AAA C 1
ATOM 4045 O O . ASP B 1 117 ? -12.706 -30.694 -42.577 1.000 40.493 117 ASP AAA O 1
ATOM 4054 N N . GLU B 1 118 ? -13.809 -31.943 -41.011 1.000 37.371 118 GLU AAA N 1
ATOM 4055 C CA . GLU B 1 118 ? -12.756 -31.848 -39.967 1.000 34.469 118 GLU AAA CA 1
ATOM 4056 C C . GLU B 1 118 ? -11.985 -33.171 -39.955 1.000 28.957 118 GLU AAA C 1
ATOM 4057 O O . GLU B 1 118 ? -12.558 -34.208 -40.270 1.000 29.264 118 GLU AAA O 1
ATOM 40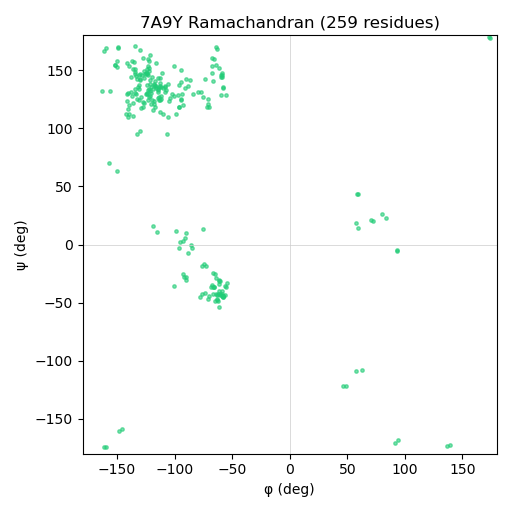69 N N . LEU B 1 119 ? -10.705 -33.100 -39.593 1.000 26.054 119 LEU AAA N 1
ATOM 4070 C CA . LEU B 1 119 ? -9.838 -34.288 -39.496 1.000 23.718 119 LEU AAA CA 1
ATOM 4071 C C . LEU B 1 119 ? -9.659 -34.551 -37.983 1.000 22.028 119 LEU AAA C 1
ATOM 4072 O O . LEU B 1 119 ? -9.026 -33.724 -37.324 1.000 24.219 119 LEU AAA O 1
ATOM 4088 N N . ILE B 1 120 ? -10.263 -35.622 -37.501 1.000 23.599 120 ILE AAA N 1
ATOM 4089 C CA . ILE B 1 120 ? -10.162 -36.008 -36.076 1.000 23.528 120 ILE AAA CA 1
ATOM 4090 C C . ILE B 1 120 ? -9.045 -37.056 -35.955 1.000 19.738 120 ILE AAA C 1
ATOM 4091 O O . ILE B 1 120 ? -9.153 -38.106 -36.531 1.000 21.550 120 ILE AAA O 1
ATOM 4107 N N . LEU B 1 121 ? -8.035 -36.683 -35.188 1.000 21.375 121 LEU AAA N 1
ATOM 4108 C CA . LEU B 1 121 ? -6.887 -37.576 -34.889 1.000 21.222 121 LEU AAA CA 1
ATOM 4109 C C . LEU B 1 121 ? -7.069 -38.054 -33.457 1.000 19.627 121 LEU AAA C 1
ATOM 4110 O O . LEU B 1 121 ? -7.237 -37.172 -32.584 1.000 21.988 121 LEU AAA O 1
ATOM 4126 N N . THR B 1 122 ? -7.113 -39.363 -33.251 1.000 18.845 122 THR AAA N 1
ATOM 4127 C CA . THR B 1 122 ? -7.133 -39.886 -31.861 1.000 21.428 122 THR AAA CA 1
ATOM 4128 C C . THR B 1 122 ? -5.862 -40.710 -31.660 1.000 21.818 122 THR AAA C 1
ATOM 4129 O O . THR B 1 122 ? -5.462 -41.390 -32.563 1.000 20.516 122 THR AAA O 1
ATOM 4140 N N . PHE B 1 123 ? -5.269 -40.585 -30.490 1.000 20.529 123 PHE AAA N 1
ATOM 4141 C CA . PHE B 1 123 ? -4.136 -41.424 -30.058 1.000 23.282 123 PHE AAA CA 1
ATOM 4142 C C . PHE B 1 123 ? -4.566 -42.129 -28.770 1.000 22.384 123 PHE AAA C 1
ATOM 4143 O O . PHE B 1 123 ? -5.145 -41.472 -27.902 1.000 24.298 123 PHE AAA O 1
ATOM 4160 N N . GLY B 1 124 ? -4.231 -43.388 -28.668 1.000 22.893 124 GLY AAA N 1
ATOM 4161 C CA . GLY B 1 124 ? -4.438 -44.208 -27.455 1.000 23.024 124 GLY AAA CA 1
ATOM 4162 C C . GLY B 1 124 ? -3.114 -44.623 -26.848 1.000 24.952 124 GLY AAA C 1
ATOM 4163 O O . GLY B 1 124 ? -2.201 -44.979 -27.595 1.000 23.180 124 GLY AAA O 1
ATOM 4167 N N . ALA B 1 125 ? -3.061 -44.656 -25.523 1.000 25.909 125 ALA AAA N 1
ATOM 4168 C CA . ALA B 1 125 ? -1.966 -45.343 -24.776 1.000 26.217 125 ALA AAA CA 1
ATOM 4169 C C . ALA B 1 125 ? -2.636 -46.036 -23.585 1.000 26.708 125 ALA AAA C 1
ATOM 4170 O O . ALA B 1 125 ? -3.134 -45.318 -22.681 1.000 27.509 125 ALA AAA O 1
ATOM 4177 N N . ASP B 1 126 ? -2.684 -47.361 -23.638 1.000 29.818 126 ASP AAA N 1
ATOM 4178 C CA . ASP B 1 126 ? -3.550 -48.159 -22.730 1.000 33.913 126 ASP AAA CA 1
ATOM 4179 C C . ASP B 1 126 ? -4.951 -47.538 -22.758 1.000 32.522 126 ASP AAA C 1
ATOM 4180 O O . ASP B 1 126 ? -5.498 -47.472 -23.851 1.000 33.313 126 ASP AAA O 1
ATOM 4189 N N . ASP B 1 127 ? -5.500 -47.114 -21.620 1.000 32.035 127 ASP AAA N 1
ATOM 4190 C CA . ASP B 1 127 ? -6.897 -46.622 -21.518 1.000 37.618 127 ASP AAA CA 1
ATOM 4191 C C . ASP B 1 127 ? -6.936 -45.092 -21.701 1.000 32.305 127 ASP AAA C 1
ATOM 4192 O O . ASP B 1 127 ? -8.017 -44.541 -21.671 1.000 30.279 127 ASP AAA O 1
ATOM 4201 N N . VAL B 1 128 ? -5.820 -44.405 -21.972 1.000 27.332 128 VAL AAA N 1
ATOM 4202 C CA . VAL B 1 128 ? -5.852 -42.938 -22.137 1.000 26.681 128 VAL AAA CA 1
ATOM 4203 C C . VAL B 1 128 ? -6.077 -42.627 -23.609 1.000 25.791 128 VAL AAA C 1
ATOM 4204 O O . VAL B 1 128 ? -5.404 -43.248 -24.474 1.000 25.802 128 VAL AAA O 1
ATOM 4217 N N . VAL B 1 129 ? -6.985 -41.693 -23.883 1.000 23.054 129 VAL AAA N 1
ATOM 4218 C CA . VAL B 1 129 ? -7.267 -41.277 -25.266 1.000 24.425 129 VAL AAA CA 1
ATOM 4219 C C . VAL B 1 129 ? -7.064 -39.778 -25.387 1.000 23.031 129 VAL AAA C 1
ATOM 4220 O O . VAL B 1 129 ? -7.588 -38.998 -24.579 1.000 24.479 129 VAL AAA O 1
ATOM 4233 N N . CYS B 1 130 ? -6.307 -39.390 -26.394 1.000 22.830 130 CYS AAA N 1
ATOM 4234 C CA . CYS B 1 130 ? -6.096 -37.973 -26.767 1.000 22.507 130 CYS AAA CA 1
ATOM 4235 C C . CYS B 1 130 ? -6.808 -37.703 -28.085 1.000 19.871 130 CYS AAA C 1
ATOM 4236 O O . CYS B 1 130 ? -6.742 -38.563 -28.970 1.000 21.313 130 CYS AAA O 1
ATOM 4244 N N . THR B 1 131 ? -7.539 -36.601 -28.180 1.000 21.133 131 THR AAA N 1
ATOM 4245 C CA . THR B 1 131 ? -8.293 -36.210 -29.385 1.000 19.430 131 THR AAA CA 1
ATOM 4246 C C . THR B 1 131 ? -7.772 -34.861 -29.853 1.000 21.897 131 THR AAA C 1
ATOM 4247 O O . THR B 1 131 ? -7.830 -33.884 -29.100 1.000 23.007 131 THR AAA O 1
ATOM 4258 N N . ARG B 1 132 ? -7.278 -34.792 -31.085 1.000 24.132 132 ARG AAA N 1
ATOM 4259 C CA . ARG B 1 132 ? -6.832 -33.545 -31.723 1.000 26.527 132 ARG AAA CA 1
ATOM 4260 C C . ARG B 1 132 ? -7.645 -33.310 -32.971 1.000 24.508 132 ARG AAA C 1
ATOM 4261 O O . ARG B 1 132 ? -7.734 -34.212 -33.806 1.000 24.101 132 ARG AAA O 1
ATOM 4282 N N . ILE B 1 133 ? -8.269 -32.148 -33.031 1.000 23.824 133 ILE AAA N 1
ATOM 4283 C CA . ILE B 1 133 ? -9.135 -31.798 -34.184 1.000 25.373 133 ILE AAA CA 1
ATOM 4284 C C . ILE B 1 133 ? -8.380 -30.821 -35.079 1.000 22.922 133 ILE AAA C 1
ATOM 4285 O O . ILE B 1 133 ? -7.884 -29.813 -34.583 1.000 24.351 133 ILE AAA O 1
ATOM 4301 N N . TYR B 1 134 ? -8.303 -31.186 -36.337 1.000 24.222 134 TYR AAA N 1
ATOM 4302 C CA . TYR B 1 134 ? -7.644 -30.386 -37.380 1.000 21.768 134 TYR AAA CA 1
ATOM 4303 C C . TYR B 1 134 ? -8.745 -29.867 -38.324 1.000 21.898 134 TYR AAA C 1
ATOM 4304 O O . TYR B 1 134 ? -9.707 -30.600 -38.639 1.000 25.131 134 TYR AAA O 1
ATOM 4322 N N . VAL B 1 135 ? -8.481 -28.675 -38.840 1.000 24.977 135 VAL AAA N 1
ATOM 4323 C CA . VAL B 1 135 ? -9.350 -28.038 -39.867 1.000 22.997 135 VAL AAA CA 1
ATOM 4324 C C . VAL B 1 135 ? -8.511 -27.626 -41.067 1.000 21.620 135 VAL AAA C 1
ATOM 4325 O O . VAL B 1 135 ? -7.315 -27.439 -40.964 1.000 23.038 135 VAL AAA O 1
ATOM 4338 N N . ARG B 1 136 ? -9.149 -27.435 -42.163 1.000 28.076 136 ARG AAA N 1
ATOM 4339 C CA . ARG B 1 136 ? -8.405 -27.094 -43.430 1.000 27.130 136 ARG AAA CA 1
ATOM 4340 C C . ARG B 1 136 ? -7.794 -25.714 -43.265 1.000 27.130 136 ARG AAA C 1
ATOM 4341 O O . ARG B 1 136 ? -8.425 -24.824 -42.589 1.000 27.981 136 ARG AAA O 1
ATOM 4362 N N . GLU B 1 137 ? -6.622 -25.478 -43.885 1.000 27.005 137 GLU AAA N 1
ATOM 4363 C CA . GLU B 1 137 ? -6.090 -24.125 -44.029 1.000 32.879 137 GLU AAA CA 1
ATOM 4364 C C . GLU B 1 137 ? -5.667 -23.927 -45.477 1.000 36.149 137 GLU AAA C 1
ATOM 4365 O O . GLU B 1 137 ? -5.541 -24.940 -46.192 1.000 38.956 137 GLU AAA O 1
#